Protein AF-0000000070787277 (afdb_homodimer)

pLDDT: mean 74.64, std 27.77, range [22.06, 98.06]

Organism: Anolis carolinensis (NCBI:txid28377)

Structure (mmCIF, N/CA/C/O backbone):
data_AF-0000000070787277-model_v1
#
loop_
_entity.id
_entity.type
_entity.pdbx_description
1 polymer 'Histone H2A'
#
loop_
_atom_site.group_PDB
_atom_site.id
_atom_site.type_symbol
_atom_site.label_atom_id
_atom_site.label_alt_id
_atom_site.label_comp_id
_atom_site.label_asym_id
_atom_site.label_entity_id
_atom_site.label_seq_id
_atom_site.pdbx_PDB_ins_code
_atom_site.Cartn_x
_atom_site.Cartn_y
_atom_site.Cartn_z
_atom_site.occupancy
_atom_site.B_iso_or_equiv
_atom_site.auth_seq_id
_atom_site.auth_comp_id
_atom_site.auth_asym_id
_atom_site.auth_atom_id
_atom_site.pdbx_PDB_model_num
ATOM 1 N N . LYS A 1 1 ? -36.906 30.672 -5.629 1 36.09 1 LYS A N 1
ATOM 2 C CA . LYS A 1 1 ? -35.875 29.797 -6.191 1 36.09 1 LYS A CA 1
ATOM 3 C C . LYS A 1 1 ? -34.75 29.562 -5.195 1 36.09 1 LYS A C 1
ATOM 5 O O . LYS A 1 1 ? -34.031 30.5 -4.828 1 36.09 1 LYS A O 1
ATOM 10 N N . PRO A 1 2 ? -34.875 28.844 -4.078 1 44.25 2 PRO A N 1
ATOM 11 C CA . PRO A 1 2 ? -33.75 28.609 -3.156 1 44.25 2 PRO A CA 1
ATOM 12 C C . PRO A 1 2 ? -32.469 28.188 -3.875 1 44.25 2 PRO A C 1
ATOM 14 O O . PRO A 1 2 ? -32.5 27.312 -4.742 1 44.25 2 PRO A O 1
ATOM 17 N N . SER A 1 3 ? -31.734 29.156 -4.504 1 38.25 3 SER A N 1
ATOM 18 C CA . SER A 1 3 ? -30.453 28.969 -5.16 1 38.25 3 SER A CA 1
ATOM 19 C C . SER A 1 3 ? -29.531 28.078 -4.332 1 38.25 3 SER A C 1
ATOM 21 O O . SER A 1 3 ? -29.031 28.5 -3.277 1 38.25 3 SER A O 1
ATOM 23 N N . CYS A 1 4 ? -29.984 26.875 -3.893 1 39.12 4 CYS A N 1
ATOM 24 C CA . CYS A 1 4 ? -29.094 25.938 -3.219 1 39.12 4 CYS A CA 1
ATOM 25 C C . CYS A 1 4 ? -27.703 25.953 -3.84 1 39.12 4 CYS A C 1
ATOM 27 O O . CYS A 1 4 ? -27.547 25.641 -5.02 1 39.12 4 CYS A O 1
ATOM 29 N N . ARG A 1 5 ? -26.891 27 -3.754 1 40.84 5 ARG A N 1
ATOM 30 C CA . ARG A 1 5 ? -25.5 27.047 -4.184 1 40.84 5 ARG A CA 1
ATOM 31 C C . ARG A 1 5 ? -24.812 25.703 -3.994 1 40.84 5 ARG A C 1
ATOM 33 O O . ARG A 1 5 ? -24.781 25.156 -2.885 1 40.84 5 ARG A O 1
ATOM 40 N N . THR A 1 6 ? -25.047 24.672 -4.805 1 46.09 6 THR A N 1
ATOM 41 C CA . THR A 1 6 ? -24.422 23.359 -4.805 1 46.09 6 THR A CA 1
ATOM 42 C C . THR A 1 6 ? -22.938 23.453 -4.422 1 46.09 6 THR A C 1
ATOM 44 O O . THR A 1 6 ? -22.156 24.109 -5.113 1 46.09 6 THR A O 1
ATOM 47 N N . LYS A 1 7 ? -22.5 23.719 -3.215 1 51.06 7 LYS A N 1
ATOM 48 C CA . LYS A 1 7 ? -21.125 23.719 -2.701 1 51.06 7 LYS A CA 1
ATOM 49 C C . LYS A 1 7 ? -20.266 22.703 -3.447 1 51.06 7 LYS A C 1
ATOM 51 O O . LYS A 1 7 ? -20.625 21.531 -3.574 1 51.06 7 LYS A O 1
ATOM 56 N N . ARG A 1 8 ? -19.609 23.016 -4.477 1 53.56 8 ARG A N 1
ATOM 57 C CA . ARG A 1 8 ? -18.688 22.219 -5.266 1 53.56 8 ARG A CA 1
ATOM 58 C C . ARG A 1 8 ? -17.875 21.281 -4.375 1 53.56 8 ARG A C 1
ATOM 60 O O . ARG A 1 8 ? -17.281 21.703 -3.391 1 53.56 8 ARG A O 1
ATOM 67 N N . GLN A 1 9 ? -18.391 20.172 -4.07 1 59.12 9 GLN A N 1
ATOM 68 C CA . GLN A 1 9 ? -17.734 19.156 -3.258 1 59.12 9 GLN A CA 1
ATOM 69 C C . GLN A 1 9 ? -16.25 19.062 -3.572 1 59.12 9 GLN A C 1
ATOM 71 O O . GLN A 1 9 ? -15.859 19.047 -4.742 1 59.12 9 GLN A O 1
ATOM 76 N N . LYS A 1 10 ? -15.422 19.641 -2.773 1 74.69 10 LYS A N 1
ATOM 77 C CA . LYS A 1 10 ? -13.969 19.578 -2.889 1 74.69 10 LYS A CA 1
ATOM 78 C C . LYS A 1 10 ? -13.516 18.172 -3.262 1 74.69 10 LYS A C 1
ATOM 80 O O . LYS A 1 10 ? -13.969 17.188 -2.672 1 74.69 10 LYS A O 1
ATOM 85 N N . THR A 1 11 ? -13.117 18.031 -4.488 1 82.38 11 THR A N 1
ATOM 86 C CA . THR A 1 11 ? -12.547 16.766 -4.945 1 82.38 11 THR A CA 1
ATOM 87 C C . THR A 1 11 ? -11.438 16.297 -4.008 1 82.38 11 THR A C 1
ATOM 89 O O . THR A 1 11 ? -10.688 17.125 -3.473 1 82.38 11 THR A O 1
ATOM 92 N N . SER A 1 12 ? -11.469 15.047 -3.617 1 86.12 12 SER A N 1
ATOM 93 C CA . SER A 1 12 ? -10.445 14.469 -2.748 1 86.12 12 SER A CA 1
ATOM 94 C C . SER A 1 12 ? -9.062 14.531 -3.402 1 86.12 12 SER A C 1
ATOM 96 O O . SER A 1 12 ? -8.961 14.648 -4.625 1 86.12 12 SER A O 1
ATOM 98 N N . ARG A 1 13 ? -8.016 14.562 -2.584 1 87.62 13 ARG A N 1
ATOM 99 C CA . ARG A 1 13 ? -6.641 14.516 -3.076 1 87.62 13 ARG A CA 1
ATOM 100 C C . ARG A 1 13 ? -6.426 13.305 -3.979 1 87.62 13 ARG A C 1
ATOM 102 O O . ARG A 1 13 ? -5.738 13.398 -4.996 1 87.62 13 ARG A O 1
ATOM 109 N N . SER A 1 14 ? -6.996 12.156 -3.602 1 90.19 14 SER A N 1
ATOM 110 C CA . SER A 1 14 ? -6.902 10.945 -4.402 1 90.19 14 SER A CA 1
ATOM 111 C C . SER A 1 14 ? -7.52 11.141 -5.781 1 90.19 14 SER A C 1
ATOM 113 O O . SER A 1 14 ? -6.957 10.703 -6.789 1 90.19 14 SER A O 1
ATOM 115 N N . CYS A 1 15 ? -8.641 11.781 -5.828 1 88 15 CYS A N 1
ATOM 116 C CA . CYS A 1 15 ? -9.328 12.016 -7.094 1 88 15 CYS A CA 1
ATOM 117 C C . CYS A 1 15 ? -8.516 12.938 -7.996 1 88 15 CYS A C 1
ATOM 119 O O . CYS A 1 15 ? -8.375 12.68 -9.195 1 88 15 CYS A O 1
ATOM 121 N N . ARG A 1 16 ? -8.031 13.93 -7.438 1 86.88 16 ARG A N 1
ATOM 122 C CA . ARG A 1 16 ? -7.211 14.867 -8.203 1 86.88 16 ARG A CA 1
ATOM 123 C C . ARG A 1 16 ? -5.965 14.188 -8.75 1 86.88 16 ARG A C 1
ATOM 125 O O . ARG A 1 16 ? -5.492 14.523 -9.836 1 86.88 16 ARG A O 1
ATOM 132 N N . ALA A 1 17 ? -5.438 13.203 -8.031 1 90.44 17 ALA A N 1
ATOM 133 C CA . ALA A 1 17 ? -4.219 12.508 -8.422 1 90.44 17 ALA A CA 1
ATOM 134 C C . ALA A 1 17 ? -4.535 11.289 -9.289 1 90.44 17 ALA A C 1
ATOM 136 O O . ALA A 1 17 ? -3.625 10.617 -9.781 1 90.44 17 ALA A O 1
ATOM 137 N N . GLY A 1 18 ? -5.816 10.969 -9.469 1 86.44 18 GLY A N 1
ATOM 138 C CA . GLY A 1 18 ? -6.203 9.805 -10.242 1 86.44 18 GLY A CA 1
ATOM 139 C C . GLY A 1 18 ? -5.898 8.492 -9.539 1 86.44 18 GLY A C 1
ATOM 140 O O . GLY A 1 18 ? -5.582 7.492 -10.188 1 86.44 18 GLY A O 1
ATOM 141 N N . LEU A 1 19 ? -5.934 8.539 -8.297 1 88.31 19 LEU A N 1
ATOM 142 C CA . LEU A 1 19 ? -5.582 7.355 -7.52 1 88.31 19 LEU A CA 1
ATOM 143 C C . LEU A 1 19 ? -6.82 6.727 -6.891 1 88.31 19 LEU A C 1
ATOM 145 O O . LEU A 1 19 ? -7.75 7.438 -6.496 1 88.31 19 LEU A O 1
ATOM 149 N N . ILE A 1 20 ? -6.797 5.438 -6.887 1 85.5 20 ILE A N 1
ATOM 150 C CA . ILE A 1 20 ? -7.836 4.672 -6.203 1 85.5 20 ILE A CA 1
ATOM 151 C C . ILE A 1 20 ? -7.547 4.629 -4.707 1 85.5 20 ILE A C 1
ATOM 153 O O . ILE A 1 20 ? -8.469 4.695 -3.887 1 85.5 20 ILE A O 1
ATOM 157 N N . PHE A 1 21 ? -6.27 4.57 -4.418 1 89.69 21 PHE A N 1
ATOM 158 C CA . PHE A 1 21 ? -5.848 4.543 -3.021 1 89.69 21 PHE A CA 1
ATOM 159 C C . PHE A 1 21 ? -6.133 5.875 -2.342 1 89.69 21 PHE A C 1
ATOM 161 O O . PHE A 1 21 ? -5.887 6.938 -2.918 1 89.69 21 PHE A O 1
ATOM 168 N N . PRO A 1 22 ? -6.582 5.797 -1.126 1 89.56 22 PRO A N 1
ATOM 169 C CA . PRO A 1 22 ? -6.863 7.035 -0.394 1 89.56 22 PRO A CA 1
ATOM 170 C C . PRO A 1 22 ? -5.594 7.746 0.068 1 89.56 22 PRO A C 1
ATOM 172 O O . PRO A 1 22 ? -4.914 7.27 0.98 1 89.56 22 PRO A O 1
ATOM 175 N N . VAL A 1 23 ? -5.363 8.867 -0.452 1 93.38 23 VAL A N 1
ATOM 176 C CA . VAL A 1 23 ? -4.145 9.617 -0.158 1 93.38 23 VAL A CA 1
ATOM 177 C C . VAL A 1 23 ? -4.152 10.062 1.301 1 93.38 23 VAL A C 1
ATOM 179 O O . VAL A 1 23 ? -3.125 10.008 1.98 1 93.38 23 VAL A O 1
ATOM 182 N N . SER A 1 24 ? -5.301 10.516 1.784 1 93.25 24 SER A N 1
ATOM 183 C CA . SER A 1 24 ? -5.398 11.047 3.143 1 93.25 24 SER A CA 1
ATOM 184 C C . SER A 1 24 ? -5.082 9.969 4.176 1 93.25 24 SER A C 1
ATOM 186 O O . SER A 1 24 ? -4.406 10.234 5.172 1 93.25 24 SER A O 1
ATOM 188 N N . ARG A 1 25 ? -5.543 8.82 3.906 1 89.06 25 ARG A N 1
ATOM 189 C CA . ARG A 1 25 ? -5.281 7.727 4.836 1 89.06 25 ARG A CA 1
ATOM 190 C C . ARG A 1 25 ? -3.82 7.301 4.785 1 89.06 25 ARG A C 1
ATOM 192 O O . ARG A 1 25 ? -3.223 6.988 5.82 1 89.06 25 ARG A O 1
ATOM 199 N N . VAL A 1 26 ? -3.271 7.188 3.578 1 93.19 26 VAL A N 1
ATOM 200 C CA . VAL A 1 26 ? -1.85 6.891 3.443 1 93.19 26 VAL A CA 1
ATOM 201 C C . VAL A 1 26 ? -1.03 7.93 4.207 1 93.19 26 VAL A C 1
ATOM 203 O O . VAL A 1 26 ? -0.077 7.582 4.91 1 93.19 26 VAL A O 1
ATOM 206 N N . ASP A 1 27 ? -1.455 9.117 4.098 1 94.62 27 ASP A N 1
ATOM 207 C CA . ASP A 1 27 ? -0.799 10.219 4.805 1 94.62 27 ASP A CA 1
ATOM 208 C C . ASP A 1 27 ? -0.81 9.984 6.312 1 94.62 27 ASP A C 1
ATOM 210 O O . ASP A 1 27 ? 0.204 10.188 6.984 1 94.62 27 ASP A O 1
ATOM 214 N N . ARG A 1 28 ? -1.864 9.594 6.777 1 91.25 28 ARG A N 1
ATOM 215 C CA . ARG A 1 28 ? -2.004 9.336 8.211 1 91.25 28 ARG A CA 1
ATOM 216 C C . ARG A 1 28 ? -1.059 8.227 8.664 1 91.25 28 ARG A C 1
ATOM 218 O O . ARG A 1 28 ? -0.413 8.344 9.703 1 91.25 28 ARG A O 1
ATOM 225 N N . PHE A 1 29 ? -0.938 7.266 7.855 1 85.94 29 PHE A N 1
ATOM 226 C CA . PHE A 1 29 ? -0.015 6.176 8.148 1 85.94 29 PHE A CA 1
ATOM 227 C C . PHE A 1 29 ? 1.421 6.684 8.203 1 85.94 29 PHE A C 1
ATOM 229 O O . PHE A 1 29 ? 2.189 6.297 9.086 1 85.94 29 PHE A O 1
ATOM 236 N N . LEU A 1 30 ? 1.747 7.422 7.25 1 92.88 30 LEU A N 1
ATOM 237 C CA . LEU A 1 30 ? 3.105 7.945 7.164 1 92.88 30 LEU A CA 1
ATOM 238 C C . LEU A 1 30 ? 3.445 8.781 8.398 1 92.88 30 LEU A C 1
ATOM 240 O O . LEU A 1 30 ? 4.562 8.703 8.914 1 92.88 30 LEU A O 1
ATOM 244 N N . ARG A 1 31 ? 2.482 9.469 8.883 1 92.31 31 ARG A N 1
ATOM 245 C CA . ARG A 1 31 ? 2.711 10.375 10.008 1 92.31 31 ARG A CA 1
ATOM 246 C C . ARG A 1 31 ? 2.789 9.602 11.32 1 92.31 31 ARG A C 1
ATOM 248 O O . ARG A 1 31 ? 3.459 10.039 12.258 1 92.31 31 ARG A O 1
ATOM 255 N N . ARG A 1 32 ? 2.162 8.445 11.305 1 88.69 32 ARG A N 1
ATOM 256 C CA . ARG A 1 32 ? 2.139 7.629 12.516 1 88.69 32 ARG A CA 1
ATOM 257 C C . ARG A 1 32 ? 3.494 6.98 12.766 1 88.69 32 ARG A C 1
ATOM 259 O O . ARG A 1 32 ? 3.857 6.711 13.914 1 88.69 32 ARG A O 1
ATOM 266 N N . GLY A 1 33 ? 4.254 6.723 11.812 1 86.19 33 GLY A N 1
ATOM 267 C CA . GLY A 1 33 ? 5.547 6.074 11.945 1 86.19 33 GLY A CA 1
ATOM 268 C C . GLY A 1 33 ? 6.625 6.996 12.477 1 86.19 33 GLY A C 1
ATOM 269 O O . GLY A 1 33 ? 7.66 6.535 12.961 1 86.19 33 GLY A O 1
ATOM 270 N N . ASP A 1 34 ? 6.398 8.25 12.391 1 88.5 34 ASP A N 1
ATOM 271 C CA . ASP A 1 34 ? 7.332 9.25 12.883 1 88.5 34 ASP A CA 1
ATOM 272 C C . ASP A 1 34 ? 8.703 9.094 12.234 1 88.5 34 ASP A C 1
ATOM 274 O O . ASP A 1 34 ? 9.727 9.055 12.922 1 88.5 34 ASP A O 1
ATOM 278 N N . TYR A 1 35 ? 8.742 8.93 11.039 1 89.69 35 TYR A N 1
ATOM 279 C CA . TYR A 1 35 ? 9.969 8.805 10.266 1 89.69 35 TYR A CA 1
ATOM 280 C C . TYR A 1 35 ? 10.641 10.164 10.078 1 89.69 35 TYR A C 1
ATOM 282 O O . TYR A 1 35 ? 11.844 10.242 9.828 1 89.69 35 TYR A O 1
ATOM 290 N N . ALA A 1 36 ? 9.906 11.195 10.102 1 93.44 36 ALA A N 1
ATOM 291 C CA . ALA A 1 36 ? 10.305 12.602 10.016 1 93.44 36 ALA A CA 1
ATOM 292 C C . ALA A 1 36 ? 9.344 13.492 10.797 1 93.44 36 ALA A C 1
ATOM 294 O O . ALA A 1 36 ? 8.258 13.062 11.188 1 93.44 36 ALA A O 1
ATOM 295 N N . GLU A 1 37 ? 9.828 14.648 11.023 1 94.31 37 GLU A N 1
ATOM 296 C CA . GLU A 1 37 ? 8.977 15.586 11.75 1 94.31 37 GLU A CA 1
ATOM 297 C C . GLU A 1 37 ? 7.695 15.875 10.969 1 94.31 37 GLU A C 1
ATOM 299 O O . GLU A 1 37 ? 6.621 16 11.562 1 94.31 37 GLU A O 1
ATOM 304 N N . ARG A 1 38 ? 7.879 15.977 9.656 1 96.19 38 ARG A N 1
ATOM 305 C CA . ARG A 1 38 ? 6.738 16.312 8.805 1 96.19 38 ARG A CA 1
ATOM 306 C C . ARG A 1 38 ? 6.75 15.477 7.523 1 96.19 38 ARG A C 1
ATOM 308 O O . ARG A 1 38 ? 7.793 14.945 7.133 1 96.19 38 ARG A O 1
ATOM 315 N N . ILE A 1 39 ? 5.57 15.391 7.027 1 96.5 39 ILE A N 1
ATOM 316 C CA . ILE A 1 39 ? 5.383 14.727 5.742 1 96.5 39 ILE A CA 1
ATOM 317 C C . ILE A 1 39 ? 4.801 15.711 4.73 1 96.5 39 ILE A C 1
ATOM 319 O O . ILE A 1 39 ? 3.764 16.328 4.984 1 96.5 39 ILE A O 1
ATOM 323 N N . GLY A 1 40 ? 5.488 15.781 3.609 1 95.38 40 GLY A N 1
ATOM 324 C CA . GLY A 1 40 ? 4.961 16.625 2.555 1 95.38 40 GLY A CA 1
ATOM 325 C C . GLY A 1 40 ? 3.738 16.047 1.872 1 95.38 40 GLY A C 1
ATOM 326 O O . GLY A 1 40 ? 3.629 14.828 1.718 1 95.38 40 GLY A O 1
ATOM 327 N N . SER A 1 41 ? 2.896 17.016 1.438 1 93.69 41 SER A N 1
ATOM 328 C CA . SER A 1 41 ? 1.685 16.578 0.75 1 93.69 41 SER A CA 1
ATOM 329 C C . SER A 1 41 ? 2.018 15.773 -0.5 1 93.69 41 SER A C 1
ATOM 331 O O . SER A 1 41 ? 1.343 14.789 -0.809 1 93.69 41 SER A O 1
ATOM 333 N N . GLY A 1 42 ? 3.012 16.188 -1.219 1 95.56 42 GLY A N 1
ATOM 334 C CA . GLY A 1 42 ? 3.424 15.453 -2.404 1 95.56 42 GLY A CA 1
ATOM 335 C C . GLY A 1 42 ? 3.969 14.07 -2.092 1 95.56 42 GLY A C 1
ATOM 336 O O . GLY A 1 42 ? 3.844 13.148 -2.902 1 95.56 42 GLY A O 1
ATOM 337 N N . ALA A 1 43 ? 4.562 13.984 -0.974 1 96.88 43 ALA A N 1
ATOM 338 C CA . ALA A 1 43 ? 5.098 12.688 -0.559 1 96.88 43 ALA A CA 1
ATOM 339 C C . ALA A 1 43 ? 3.977 11.68 -0.347 1 96.88 43 ALA A C 1
ATOM 341 O O . ALA A 1 43 ? 4.105 10.516 -0.731 1 96.88 43 ALA A O 1
ATOM 342 N N . SER A 1 44 ? 2.949 12.141 0.219 1 96.19 44 SER A N 1
ATOM 343 C CA . SER A 1 44 ? 1.81 11.258 0.454 1 96.19 44 SER A CA 1
ATOM 344 C C . SER A 1 44 ? 1.196 10.789 -0.86 1 96.19 44 SER A C 1
ATOM 346 O O . SER A 1 44 ? 0.824 9.617 -0.993 1 96.19 44 SER A O 1
ATOM 348 N N . VAL A 1 45 ? 1.07 11.641 -1.809 1 96.25 45 VAL A N 1
ATOM 349 C CA . VAL A 1 45 ? 0.529 11.289 -3.117 1 96.25 45 VAL A CA 1
ATOM 350 C C . VAL A 1 45 ? 1.453 10.289 -3.812 1 96.25 45 VAL A C 1
ATOM 352 O O . VAL A 1 45 ? 0.994 9.281 -4.348 1 96.25 45 VAL A O 1
ATOM 355 N N . TYR A 1 46 ? 2.727 10.625 -3.793 1 96.25 46 TYR A N 1
ATOM 356 C CA . TYR A 1 46 ? 3.723 9.742 -4.395 1 96.25 46 TYR A CA 1
ATOM 357 C C . TYR A 1 46 ? 3.646 8.344 -3.793 1 96.25 46 TYR A C 1
ATOM 359 O O . TYR A 1 46 ? 3.652 7.352 -4.52 1 96.25 46 TYR A O 1
ATOM 367 N N . MET A 1 47 ? 3.588 8.266 -2.5 1 96.62 47 MET A N 1
ATOM 368 C CA . MET A 1 47 ? 3.555 6.977 -1.823 1 96.62 47 MET A CA 1
ATOM 369 C C . MET A 1 47 ? 2.275 6.215 -2.164 1 96.62 47 MET A C 1
ATOM 371 O O . MET A 1 47 ? 2.303 4.996 -2.342 1 96.62 47 MET A O 1
ATOM 375 N N . ALA A 1 48 ? 1.18 6.93 -2.211 1 95.94 48 ALA A N 1
ATOM 376 C CA . ALA A 1 48 ? -0.079 6.289 -2.582 1 95.94 48 ALA A CA 1
ATOM 377 C C . ALA A 1 48 ? 0.013 5.664 -3.971 1 95.94 48 ALA A C 1
ATOM 379 O O . ALA A 1 48 ? -0.499 4.562 -4.199 1 95.94 48 ALA A O 1
ATOM 380 N N . ALA A 1 49 ? 0.656 6.363 -4.859 1 95.88 49 ALA A N 1
ATOM 381 C CA . ALA A 1 49 ? 0.837 5.84 -6.211 1 95.88 49 ALA A CA 1
ATOM 382 C C . ALA A 1 49 ? 1.709 4.586 -6.203 1 95.88 49 ALA A C 1
ATOM 384 O O . ALA A 1 49 ? 1.404 3.607 -6.887 1 95.88 49 ALA A O 1
ATOM 385 N N . VAL A 1 50 ? 2.736 4.605 -5.457 1 96.5 50 VAL A N 1
ATOM 386 C CA . VAL A 1 50 ? 3.635 3.461 -5.336 1 96.5 50 VAL A CA 1
ATOM 387 C C . VAL A 1 50 ? 2.869 2.256 -4.793 1 96.5 50 VAL A C 1
ATOM 389 O O . VAL A 1 50 ? 2.949 1.159 -5.352 1 96.5 50 VAL A O 1
ATOM 392 N N . LEU A 1 51 ? 2.158 2.49 -3.729 1 95.81 51 LEU A N 1
ATOM 393 C CA . LEU A 1 51 ? 1.399 1.408 -3.109 1 95.81 51 LEU A CA 1
ATOM 394 C C . LEU A 1 51 ? 0.346 0.865 -4.07 1 95.81 51 LEU A C 1
ATOM 396 O O . LEU A 1 51 ? 0.104 -0.344 -4.113 1 95.81 51 LEU A O 1
ATOM 400 N N . GLN A 1 52 ? -0.266 1.76 -4.773 1 93.75 52 GLN A N 1
ATOM 401 C CA . GLN A 1 52 ? -1.249 1.333 -5.766 1 93.75 52 GLN A CA 1
ATOM 402 C C . GLN A 1 52 ? -0.607 0.452 -6.832 1 93.75 52 GLN A C 1
ATOM 404 O O . GLN A 1 52 ? -1.15 -0.595 -7.191 1 93.75 52 GLN A O 1
ATOM 409 N N . TYR A 1 53 ? 0.498 0.806 -7.328 1 94.19 53 TYR A N 1
ATOM 410 C CA . TYR A 1 53 ? 1.209 0.031 -8.336 1 94.19 53 TYR A CA 1
ATOM 411 C C . TYR A 1 53 ? 1.585 -1.346 -7.805 1 94.19 53 TYR A C 1
ATOM 413 O O . TYR A 1 53 ? 1.377 -2.357 -8.477 1 94.19 53 TYR A O 1
ATOM 421 N N . LEU A 1 54 ? 2.145 -1.377 -6.641 1 94.69 54 LEU A N 1
ATOM 422 C CA . LEU A 1 54 ? 2.566 -2.639 -6.043 1 94.69 54 LEU A CA 1
ATOM 423 C C . LEU A 1 54 ? 1.371 -3.561 -5.82 1 94.69 54 LEU A C 1
ATOM 425 O O . LEU A 1 54 ? 1.465 -4.77 -6.039 1 94.69 54 LEU A O 1
ATOM 429 N N . THR A 1 55 ? 0.288 -3.002 -5.348 1 95.81 55 THR A N 1
ATOM 430 C CA . THR A 1 55 ? -0.924 -3.791 -5.156 1 95.81 55 THR A CA 1
ATOM 431 C C . THR A 1 55 ? -1.383 -4.406 -6.477 1 95.81 55 THR A C 1
ATOM 433 O O . THR A 1 55 ? -1.705 -5.594 -6.535 1 95.81 55 THR A O 1
ATOM 436 N N . TYR A 1 56 ? -1.404 -3.518 -7.469 1 93.31 56 TYR A N 1
ATOM 437 C CA . TYR A 1 56 ? -1.806 -4.008 -8.781 1 93.31 56 TYR A CA 1
ATOM 438 C C . TYR A 1 56 ? -0.898 -5.145 -9.242 1 93.31 56 TYR A C 1
ATOM 440 O O . TYR A 1 56 ? -1.376 -6.168 -9.734 1 93.31 56 TYR A O 1
ATOM 448 N N . ASP A 1 57 ? 0.258 -4.984 -9.086 1 94.31 57 ASP A N 1
ATOM 449 C CA . ASP A 1 57 ? 1.247 -5.961 -9.539 1 94.31 57 ASP A CA 1
ATOM 450 C C . ASP A 1 57 ? 1.067 -7.293 -8.82 1 94.31 57 ASP A C 1
ATOM 452 O O . ASP A 1 57 ? 0.915 -8.336 -9.461 1 94.31 57 ASP A O 1
ATOM 456 N N . ILE A 1 58 ? 1.002 -7.27 -7.535 1 96.94 58 ILE A N 1
ATOM 457 C CA . ILE A 1 58 ? 0.917 -8.484 -6.73 1 96.94 58 ILE A CA 1
ATOM 458 C C . ILE A 1 58 ? -0.423 -9.172 -6.98 1 96.94 58 ILE A C 1
ATOM 460 O O . ILE A 1 58 ? -0.474 -10.383 -7.195 1 96.94 58 ILE A O 1
ATOM 464 N N . VAL A 1 59 ? -1.449 -8.422 -7.008 1 96.94 59 VAL A N 1
ATOM 465 C CA . VAL A 1 59 ? -2.783 -9.016 -7.086 1 96.94 59 VAL A CA 1
ATOM 466 C C . VAL A 1 59 ? -3.031 -9.547 -8.492 1 96.94 59 VAL A C 1
ATOM 468 O O . VAL A 1 59 ? -3.719 -10.555 -8.672 1 96.94 59 VAL A O 1
ATOM 471 N N . ASP A 1 60 ? -2.529 -8.906 -9.438 1 96.06 60 ASP A N 1
ATOM 472 C CA . ASP A 1 60 ? -2.639 -9.406 -10.805 1 96.06 60 ASP A CA 1
ATOM 473 C C . ASP A 1 60 ? -2.016 -10.789 -10.938 1 96.06 60 ASP A C 1
ATOM 475 O O . ASP A 1 60 ? -2.629 -11.703 -11.492 1 96.06 60 ASP A O 1
ATOM 479 N N . ILE A 1 61 ? -0.851 -10.906 -10.43 1 96.81 61 ILE A N 1
ATOM 480 C CA . ILE A 1 61 ? -0.178 -12.195 -10.445 1 96.81 61 ILE A CA 1
ATOM 481 C C . ILE A 1 61 ? -0.987 -13.211 -9.641 1 96.81 61 ILE A C 1
ATOM 483 O O . ILE A 1 61 ? -1.208 -14.336 -10.094 1 96.81 61 ILE A O 1
ATOM 487 N N . ALA A 1 62 ? -1.458 -12.852 -8.516 1 98.06 62 ALA A N 1
ATOM 488 C CA . ALA A 1 62 ? -2.252 -13.727 -7.66 1 98.06 62 ALA A CA 1
ATOM 489 C C . ALA A 1 62 ? -3.541 -14.156 -8.352 1 98.06 62 ALA A C 1
ATOM 491 O O . ALA A 1 62 ? -3.986 -15.289 -8.203 1 98.06 62 ALA A O 1
ATOM 492 N N . GLY A 1 63 ? -4.133 -13.188 -9.023 1 97.44 63 GLY A N 1
ATOM 493 C CA . GLY A 1 63 ? -5.324 -13.523 -9.789 1 97.44 63 GLY A CA 1
ATOM 494 C C . GLY A 1 63 ? -5.078 -14.586 -10.852 1 97.44 63 GLY A C 1
ATOM 495 O O . GLY A 1 63 ? -5.895 -15.484 -11.039 1 97.44 63 GLY A O 1
ATOM 496 N N . ASN A 1 64 ? -4.027 -14.484 -11.523 1 97.06 64 ASN A N 1
ATOM 497 C CA . ASN A 1 64 ? -3.646 -15.484 -12.516 1 97.06 64 ASN A CA 1
ATOM 498 C C . ASN A 1 64 ? -3.424 -16.859 -11.875 1 97.06 64 ASN A C 1
ATOM 500 O O . ASN A 1 64 ? -3.803 -17.875 -12.445 1 97.06 64 ASN A O 1
ATOM 504 N N . ILE A 1 65 ? -2.789 -16.844 -10.812 1 97.75 65 ILE A N 1
ATOM 505 C CA . ILE A 1 65 ? -2.549 -18.094 -10.094 1 97.75 65 ILE A CA 1
ATOM 506 C C . ILE A 1 65 ? -3.879 -18.719 -9.672 1 97.75 65 ILE A C 1
ATOM 508 O O . ILE A 1 65 ? -4.094 -19.906 -9.852 1 97.75 65 ILE A O 1
ATOM 512 N N . ALA A 1 66 ? -4.75 -17.891 -9.156 1 97.88 66 ALA A N 1
ATOM 513 C CA . ALA A 1 66 ? -6.07 -18.375 -8.758 1 97.88 66 ALA A CA 1
ATOM 514 C C . ALA A 1 66 ? -6.816 -18.953 -9.953 1 97.88 66 ALA A C 1
ATOM 516 O O . ALA A 1 66 ? -7.43 -20.031 -9.852 1 97.88 66 ALA A O 1
ATOM 517 N N . SER A 1 67 ? -6.793 -18.297 -11.031 1 96.94 67 SER A N 1
ATOM 518 C CA . SER A 1 67 ? -7.465 -18.734 -12.242 1 96.94 67 SER A CA 1
ATOM 519 C C . SER A 1 67 ? -6.895 -20.062 -12.734 1 96.94 67 SER A C 1
ATOM 521 O O . SER A 1 67 ? -7.645 -20.953 -13.148 1 96.94 67 SER A O 1
ATOM 523 N N . ARG A 1 68 ? -5.637 -20.172 -12.742 1 96.75 68 ARG A N 1
ATOM 524 C CA . ARG A 1 68 ? -4.992 -21.406 -13.164 1 96.75 68 ARG A CA 1
ATOM 525 C C . ARG A 1 68 ? -5.363 -22.562 -12.242 1 96.75 68 ARG A C 1
ATOM 527 O O . ARG A 1 68 ? -5.473 -23.703 -12.68 1 96.75 68 ARG A O 1
ATOM 534 N N . ASP A 1 69 ? -5.52 -22.266 -10.969 1 96.5 69 ASP A N 1
ATOM 535 C CA . ASP A 1 69 ? -5.941 -23.25 -9.977 1 96.5 69 ASP A CA 1
ATOM 536 C C . ASP A 1 69 ? -7.445 -23.516 -10.062 1 96.5 69 ASP A C 1
ATOM 538 O O . ASP A 1 69 ? -7.996 -24.266 -9.266 1 96.5 69 ASP A O 1
ATOM 542 N N . ASN A 1 70 ? -8.086 -22.875 -10.93 1 96.38 70 ASN A N 1
ATOM 543 C CA . ASN A 1 70 ? -9.523 -22.984 -11.125 1 96.38 70 ASN A CA 1
ATOM 544 C C . ASN A 1 70 ? -10.297 -22.531 -9.891 1 96.38 70 ASN A C 1
ATOM 546 O O . ASN A 1 70 ? -11.258 -23.188 -9.477 1 96.38 70 ASN A O 1
ATOM 550 N N . LYS A 1 71 ? -9.688 -21.531 -9.234 1 95.62 71 LYS A N 1
ATOM 551 C CA . LYS A 1 71 ? -10.383 -20.922 -8.117 1 95.62 71 LYS A CA 1
ATOM 552 C C . LYS A 1 71 ? -11.031 -19.594 -8.539 1 95.62 71 LYS A C 1
ATOM 554 O O . LYS A 1 71 ? -10.516 -18.891 -9.398 1 95.62 71 LYS A O 1
ATOM 559 N N . HIS A 1 72 ? -12.148 -19.312 -7.875 1 95.81 72 HIS A N 1
ATOM 560 C CA . HIS A 1 72 ? -12.883 -18.094 -8.203 1 95.81 72 HIS A CA 1
ATOM 561 C C . HIS A 1 72 ? -12.57 -16.984 -7.215 1 95.81 72 HIS A C 1
ATOM 563 O O . HIS A 1 72 ? -13.047 -15.859 -7.367 1 95.81 72 HIS A O 1
ATOM 569 N N . ARG A 1 73 ? -11.727 -17.438 -6.199 1 96.69 73 ARG A N 1
ATOM 570 C CA . ARG A 1 73 ? -11.414 -16.484 -5.137 1 96.69 73 ARG A CA 1
ATOM 571 C C . ARG A 1 73 ? -9.914 -16.438 -4.863 1 96.69 73 ARG A C 1
ATOM 573 O O . ARG A 1 73 ? -9.258 -17.469 -4.809 1 96.69 73 ARG A O 1
ATOM 580 N N . ILE A 1 74 ? -9.445 -15.18 -4.777 1 97.5 74 ILE A N 1
ATOM 581 C CA . ILE A 1 74 ? -8.062 -15.016 -4.348 1 97.5 74 ILE A CA 1
ATOM 582 C C . ILE A 1 74 ? -7.961 -15.219 -2.838 1 97.5 74 ILE A C 1
ATOM 584 O O . ILE A 1 74 ? -8.672 -14.562 -2.07 1 97.5 74 ILE A O 1
ATOM 588 N N . VAL A 1 75 ? -7.215 -16.125 -2.408 1 97.25 75 VAL A N 1
ATOM 589 C CA . VAL A 1 75 ? -6.949 -16.375 -0.996 1 97.25 75 VAL A CA 1
ATOM 590 C C . VAL A 1 75 ? -5.492 -16.047 -0.675 1 97.25 75 VAL A C 1
ATOM 592 O O . VAL A 1 75 ? -4.699 -15.781 -1.578 1 97.25 75 VAL A O 1
ATOM 595 N N . PRO A 1 76 ? -5.18 -16 0.611 1 97 76 PRO A N 1
ATOM 596 C CA . PRO A 1 76 ? -3.82 -15.594 0.985 1 97 76 PRO A CA 1
ATOM 597 C C . PRO A 1 76 ? -2.746 -16.453 0.312 1 97 76 PRO A C 1
ATOM 599 O O . PRO A 1 76 ? -1.677 -15.938 -0.032 1 97 76 PRO A O 1
ATOM 602 N N . GLU A 1 77 ? -3.035 -17.641 0.165 1 96.88 77 GLU A N 1
ATOM 603 C CA . GLU A 1 77 ? -2.066 -18.547 -0.45 1 96.88 77 GLU A CA 1
ATOM 604 C C . GLU A 1 77 ? -1.718 -18.094 -1.867 1 96.88 77 GLU A C 1
ATOM 606 O O . GLU A 1 77 ? -0.57 -18.219 -2.299 1 96.88 77 GLU A O 1
ATOM 611 N N . HIS A 1 78 ? -2.666 -17.672 -2.566 1 98 78 HIS A N 1
ATOM 612 C CA . HIS A 1 78 ? -2.402 -17.156 -3.906 1 98 78 HIS A CA 1
ATOM 613 C C . HIS A 1 78 ? -1.468 -15.953 -3.863 1 98 78 HIS A C 1
ATOM 615 O O . HIS A 1 78 ? -0.591 -15.812 -4.719 1 98 78 HIS A O 1
ATOM 621 N N . LEU A 1 79 ? -1.699 -15.078 -2.938 1 97.62 79 LEU A N 1
ATOM 622 C CA . LEU A 1 79 ? -0.835 -13.914 -2.771 1 97.62 79 LEU A CA 1
ATOM 623 C C . LEU A 1 79 ? 0.58 -14.336 -2.393 1 97.62 79 LEU A C 1
ATOM 625 O O . LEU A 1 79 ? 1.557 -13.797 -2.916 1 97.62 79 LEU A O 1
ATOM 629 N N . GLN A 1 80 ? 0.61 -15.281 -1.479 1 96.81 80 GLN A N 1
ATOM 630 C CA . GLN A 1 80 ? 1.905 -15.812 -1.06 1 96.81 80 GLN A CA 1
ATOM 631 C C . GLN A 1 80 ? 2.66 -16.422 -2.24 1 96.81 80 GLN A C 1
ATOM 633 O O . GLN A 1 80 ? 3.865 -16.203 -2.391 1 96.81 80 GLN A O 1
ATOM 638 N N . GLN A 1 81 ? 1.986 -17.125 -2.98 1 97.31 81 GLN A N 1
ATOM 639 C CA . GLN A 1 81 ? 2.594 -17.734 -4.164 1 97.31 81 GLN A CA 1
ATOM 640 C C . GLN A 1 81 ? 3.045 -16.656 -5.152 1 97.31 81 GLN A C 1
ATOM 642 O O . GLN A 1 81 ? 4.105 -16.781 -5.77 1 97.31 81 GLN A O 1
ATOM 647 N N . ALA A 1 8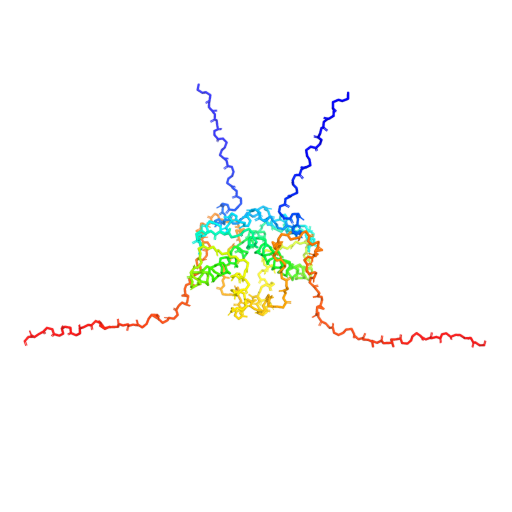2 ? 2.26 -15.672 -5.363 1 97.81 82 ALA A N 1
ATOM 648 C CA . ALA A 1 82 ? 2.602 -14.57 -6.258 1 97.81 82 ALA A CA 1
ATOM 649 C C . ALA A 1 82 ? 3.928 -13.93 -5.859 1 97.81 82 ALA A C 1
ATOM 651 O O . ALA A 1 82 ? 4.781 -13.672 -6.711 1 97.81 82 ALA A O 1
ATOM 652 N N . ILE A 1 83 ? 4.078 -13.719 -4.602 1 97.31 83 ILE A N 1
ATOM 653 C CA . ILE A 1 83 ? 5.273 -13.078 -4.078 1 97.31 83 ILE A CA 1
ATOM 654 C C . ILE A 1 83 ? 6.465 -14.031 -4.18 1 97.31 83 ILE A C 1
ATOM 656 O O . ILE A 1 83 ? 7.562 -13.625 -4.559 1 97.31 83 ILE A O 1
ATOM 660 N N . SER A 1 84 ? 6.277 -15.266 -3.904 1 96.44 84 SER A N 1
ATOM 661 C CA . SER A 1 84 ? 7.344 -16.266 -3.92 1 96.44 84 SER A CA 1
ATOM 662 C C . SER A 1 84 ? 7.82 -16.547 -5.344 1 96.44 84 SER A C 1
ATOM 664 O O . SER A 1 84 ? 9 -16.828 -5.562 1 96.44 84 SER A O 1
ATOM 666 N N . ASN A 1 85 ? 6.922 -16.469 -6.246 1 95.69 85 ASN A N 1
ATOM 667 C CA . ASN A 1 85 ? 7.238 -16.844 -7.617 1 95.69 85 ASN A CA 1
ATOM 668 C C . ASN A 1 85 ? 7.875 -15.703 -8.391 1 95.69 85 ASN A C 1
ATOM 670 O O . ASN A 1 85 ? 8.461 -15.914 -9.453 1 95.69 85 ASN A O 1
ATOM 674 N N . ASP A 1 86 ? 7.684 -14.562 -7.961 1 95.69 86 ASP A N 1
ATOM 675 C CA . ASP A 1 86 ? 8.273 -13.398 -8.609 1 95.69 86 ASP A CA 1
ATOM 676 C C . ASP A 1 86 ? 9.648 -13.078 -8.008 1 95.69 86 ASP A C 1
ATOM 678 O O . ASP A 1 86 ? 9.766 -12.844 -6.801 1 95.69 86 ASP A O 1
ATOM 682 N N . SER A 1 87 ? 10.641 -12.977 -8.789 1 95.31 87 SER A N 1
ATOM 683 C CA . SER A 1 87 ? 12.016 -12.82 -8.328 1 95.31 87 SER A CA 1
ATOM 684 C C . SER A 1 87 ? 12.195 -11.523 -7.551 1 95.31 87 SER A C 1
ATOM 686 O O . SER A 1 87 ? 12.797 -11.516 -6.477 1 95.31 87 SER A O 1
ATOM 688 N N . GLU A 1 88 ? 11.742 -10.461 -8.055 1 94.62 88 GLU A N 1
ATOM 689 C CA . GLU A 1 88 ? 11.898 -9.164 -7.402 1 94.62 88 GLU A CA 1
ATOM 690 C C . GLU A 1 88 ? 11.109 -9.102 -6.098 1 94.62 88 GLU A C 1
ATOM 692 O O . GLU A 1 88 ? 11.625 -8.656 -5.074 1 94.62 88 GLU A O 1
ATOM 697 N N . LEU A 1 89 ? 9.914 -9.562 -6.188 1 96.31 89 LEU A N 1
ATOM 698 C CA . LEU A 1 89 ? 9.07 -9.555 -4.996 1 96.31 89 LEU A CA 1
ATOM 699 C C . LEU A 1 89 ? 9.625 -10.508 -3.934 1 96.31 89 LEU A C 1
ATOM 701 O O . LEU A 1 89 ? 9.594 -10.195 -2.74 1 96.31 89 LEU A O 1
ATOM 705 N N . HIS A 1 90 ? 10.062 -11.555 -4.418 1 96.19 90 HIS A N 1
ATOM 706 C CA . HIS A 1 90 ? 10.625 -12.523 -3.488 1 96.19 90 HIS A CA 1
ATOM 707 C C . HIS A 1 90 ? 11.836 -11.953 -2.766 1 96.19 90 HIS A C 1
ATOM 709 O O . HIS A 1 90 ? 12.016 -12.18 -1.567 1 96.19 90 HIS A O 1
ATOM 715 N N . SER A 1 91 ? 12.648 -11.375 -3.496 1 94.44 91 SER A N 1
ATOM 716 C CA . SER A 1 91 ? 13.836 -10.781 -2.891 1 94.44 91 SER A CA 1
ATOM 717 C C . SER A 1 91 ? 13.453 -9.734 -1.847 1 94.44 91 SER A C 1
ATOM 719 O O . SER A 1 91 ? 14.133 -9.586 -0.83 1 94.44 91 SER A O 1
ATOM 721 N N . LEU A 1 92 ? 12.422 -9.047 -2.09 1 92.88 92 LEU A N 1
ATOM 722 C CA . LEU A 1 92 ? 11.992 -7.961 -1.218 1 92.88 92 LEU A CA 1
ATOM 723 C C . LEU A 1 92 ? 11.227 -8.5 -0.016 1 92.88 92 LEU A C 1
ATOM 725 O O . LEU A 1 92 ? 11.422 -8.039 1.111 1 92.88 92 LEU A O 1
ATOM 729 N N . LEU A 1 93 ? 10.422 -9.516 -0.289 1 94.75 93 LEU A N 1
ATOM 730 C CA . LEU A 1 93 ? 9.438 -9.898 0.717 1 94.75 93 LEU A CA 1
ATOM 731 C C . LEU A 1 93 ? 9.625 -11.352 1.137 1 94.75 93 LEU A C 1
ATOM 733 O O . LEU A 1 93 ? 8.969 -11.828 2.064 1 94.75 93 LEU A O 1
ATOM 737 N N . GLY A 1 94 ? 10.43 -12.156 0.461 1 88.88 94 GLY A N 1
ATOM 738 C CA . GLY A 1 94 ? 10.539 -13.602 0.626 1 88.88 94 GLY A CA 1
ATOM 739 C C . GLY A 1 94 ? 10.906 -14.008 2.037 1 88.88 94 GLY A C 1
ATOM 740 O O . GLY A 1 94 ? 10.516 -15.086 2.502 1 88.88 94 GLY A O 1
ATOM 741 N N . GLY A 1 95 ? 11.602 -13.25 2.688 1 84.38 95 GLY A N 1
ATOM 742 C CA . GLY A 1 95 ? 12.062 -13.617 4.02 1 84.38 95 GLY A CA 1
ATOM 743 C C . GLY A 1 95 ? 11.117 -13.172 5.121 1 84.38 95 GLY A C 1
ATOM 744 O O . GLY A 1 95 ? 11.398 -13.375 6.305 1 84.38 95 GLY A O 1
ATOM 745 N N . ILE A 1 96 ? 10.016 -12.609 4.762 1 87 96 ILE A N 1
ATOM 746 C CA . ILE A 1 96 ? 9.086 -12.078 5.75 1 87 96 ILE A CA 1
ATOM 747 C C . ILE A 1 96 ? 7.832 -12.945 5.809 1 87 96 ILE A C 1
ATOM 749 O O . ILE A 1 96 ? 7.324 -13.383 4.773 1 87 96 ILE A O 1
ATOM 753 N N . SER A 1 97 ? 7.469 -13.344 7.031 1 86.25 97 SER A N 1
ATOM 754 C CA . SER A 1 97 ? 6.238 -14.109 7.199 1 86.25 97 SER A CA 1
ATOM 755 C C . SER A 1 97 ? 5.074 -13.203 7.59 1 86.25 97 SER A C 1
ATOM 757 O O . SER A 1 97 ? 5.141 -12.5 8.602 1 86.25 97 SER A O 1
ATOM 759 N N . PHE A 1 98 ? 4.148 -13.172 6.699 1 88.19 98 PHE A N 1
ATOM 760 C CA . PHE A 1 98 ? 2.939 -12.406 6.984 1 88.19 98 PHE A CA 1
ATOM 761 C C . PHE A 1 98 ? 1.826 -13.328 7.477 1 88.19 98 PHE A C 1
ATOM 763 O O . PHE A 1 98 ? 1.699 -14.461 7.008 1 88.19 98 PHE A O 1
ATOM 770 N N . SER A 1 99 ? 1.33 -13.086 8.617 1 74.31 99 SER A N 1
ATOM 771 C CA . SER A 1 99 ? 0.261 -13.922 9.156 1 74.31 99 SER A CA 1
ATOM 772 C C . SER A 1 99 ? -1.092 -13.531 8.57 1 74.31 99 SER A C 1
ATOM 774 O O . SER A 1 99 ? -1.411 -12.352 8.461 1 74.31 99 SER A O 1
ATOM 776 N N . SER A 1 100 ? -1.533 -14.219 7.656 1 64.06 100 SER A N 1
ATOM 777 C CA . SER A 1 100 ? -2.922 -14.023 7.25 1 64.06 100 SER A CA 1
ATOM 778 C C . SER A 1 100 ? -3.887 -14.57 8.297 1 64.06 100 SER A C 1
ATOM 780 O O . SER A 1 100 ? -3.576 -15.555 8.977 1 64.06 100 SER A O 1
ATOM 782 N N . VAL A 1 101 ? -4.598 -13.695 9.18 1 51.22 101 VAL A N 1
ATOM 783 C CA . VAL A 1 101 ? -5.52 -14.188 10.195 1 51.22 101 VAL A CA 1
ATOM 784 C C . VAL A 1 101 ? -6.289 -15.391 9.656 1 51.22 101 VAL A C 1
ATOM 786 O O . VAL A 1 101 ? -7.215 -15.234 8.859 1 51.22 101 VAL A O 1
ATOM 789 N N . LYS A 1 102 ? -5.809 -16.422 9.086 1 45.34 102 LYS A N 1
ATOM 790 C CA . LYS A 1 102 ? -6.891 -17.391 9.211 1 45.34 102 LYS A CA 1
ATOM 791 C C . LYS A 1 102 ? -7.59 -17.266 10.562 1 45.34 102 LYS A C 1
ATOM 793 O O . LYS A 1 102 ? -7.051 -16.656 11.492 1 45.34 102 LYS A O 1
ATOM 798 N N . ASP A 1 103 ? -8.344 -18.109 11.336 1 41.62 103 ASP A N 1
ATOM 799 C CA . ASP A 1 103 ? -9.25 -18.125 12.484 1 41.62 103 ASP A CA 1
ATOM 800 C C . ASP A 1 103 ? -8.562 -17.578 13.734 1 41.62 103 ASP A C 1
ATOM 802 O O . ASP A 1 103 ? -9.18 -16.891 14.547 1 41.62 103 ASP A O 1
ATOM 806 N N . GLU A 1 104 ? -7.594 -18.234 14.516 1 41.5 104 GLU A N 1
ATOM 807 C CA . GLU A 1 104 ? -7.57 -18.078 15.969 1 41.5 104 GLU A CA 1
ATOM 808 C C . GLU A 1 104 ? -6.867 -16.797 16.375 1 41.5 104 GLU A C 1
ATOM 810 O O . GLU A 1 104 ? -5.879 -16.391 15.758 1 41.5 104 GLU A O 1
ATOM 815 N N . PRO A 1 105 ? -7.445 -15.883 17.219 1 38.44 105 PRO A N 1
ATOM 816 C CA . PRO A 1 105 ? -6.973 -14.609 17.766 1 38.44 105 PRO A CA 1
ATOM 817 C C . PRO A 1 105 ? -5.48 -14.625 18.094 1 38.44 105 PRO A C 1
ATOM 819 O O . PRO A 1 105 ? -5.008 -13.797 18.875 1 38.44 105 PRO A O 1
ATOM 822 N N . ASN A 1 106 ? -4.547 -15.344 17.5 1 37.09 106 ASN A N 1
ATOM 823 C CA . ASN A 1 106 ? -3.236 -15.18 18.125 1 37.09 106 ASN A CA 1
ATOM 824 C C . ASN A 1 106 ? -2.629 -13.82 17.797 1 37.09 106 ASN A C 1
ATOM 826 O O . ASN A 1 106 ? -2.641 -13.391 16.641 1 37.09 106 ASN A O 1
ATOM 830 N N . ASN A 1 107 ? -2.416 -12.906 18.75 1 38.75 107 ASN A N 1
ATOM 831 C CA . ASN A 1 107 ? -1.791 -11.594 18.859 1 38.75 107 ASN A CA 1
ATOM 832 C C . ASN A 1 107 ? -0.429 -11.562 18.172 1 38.75 107 ASN A C 1
ATOM 834 O O . ASN A 1 107 ? 0.608 -11.578 18.844 1 38.75 107 ASN A O 1
ATOM 838 N N . ASN A 1 108 ? 0.035 -12.305 17.281 1 37.25 108 ASN A N 1
ATOM 839 C CA . ASN A 1 108 ? 1.43 -12.117 16.891 1 37.25 108 ASN A CA 1
ATOM 840 C C . ASN A 1 108 ? 1.631 -10.797 16.141 1 37.25 108 ASN A C 1
ATOM 842 O O . ASN A 1 108 ? 0.993 -10.562 15.117 1 37.25 108 ASN A O 1
ATOM 846 N N . PRO A 1 109 ? 2.219 -9.812 16.812 1 38.19 109 PRO A N 1
ATOM 847 C CA . PRO A 1 109 ? 2.543 -8.539 16.172 1 38.19 109 PRO A CA 1
ATOM 848 C C . PRO A 1 109 ? 3.285 -8.727 14.852 1 38.19 109 PRO A C 1
ATOM 850 O O . PRO A 1 109 ? 3.965 -9.734 14.648 1 38.19 109 PRO A O 1
ATOM 853 N N . VAL A 1 110 ? 2.918 -8.18 13.812 1 41.69 110 VAL A N 1
ATOM 854 C CA . VAL A 1 110 ? 3.6 -8.109 12.523 1 41.69 110 VAL A CA 1
ATOM 855 C C . VAL A 1 110 ? 5.105 -7.984 12.742 1 41.69 110 VAL A C 1
ATOM 857 O O . VAL A 1 110 ? 5.551 -7.293 13.656 1 41.69 110 VAL A O 1
ATOM 860 N N . PRO A 1 111 ? 5.988 -8.875 12.227 1 40.88 111 PRO A N 1
ATOM 861 C CA . PRO A 1 111 ? 7.441 -8.859 12.406 1 40.88 111 PRO A CA 1
ATOM 862 C C . PRO A 1 111 ? 8.047 -7.473 12.234 1 40.88 111 PRO A C 1
ATOM 864 O O . PRO A 1 111 ? 7.664 -6.738 11.32 1 40.88 111 PRO A O 1
ATOM 867 N N . SER A 1 112 ? 8.383 -6.809 13.32 1 36.44 112 SER A N 1
ATOM 868 C CA . SER A 1 112 ? 9.297 -5.672 13.266 1 36.44 112 SER A CA 1
ATOM 869 C C . SER A 1 112 ? 10.422 -5.914 12.266 1 36.44 112 SER A C 1
ATOM 871 O O . SER A 1 112 ? 10.914 -7.035 12.141 1 36.44 112 SER A O 1
ATOM 873 N N . ALA A 1 113 ? 10.547 -5.012 11.227 1 37.91 113 ALA A N 1
ATOM 874 C CA . ALA A 1 113 ? 11.75 -5.004 10.398 1 37.91 113 ALA A CA 1
ATOM 875 C C . ALA A 1 113 ? 12.992 -5.32 11.227 1 37.91 113 ALA A C 1
ATOM 877 O O . ALA A 1 113 ? 13.43 -4.504 12.039 1 37.91 113 ALA A O 1
ATOM 878 N N . LYS A 1 114 ? 13.203 -6.41 11.836 1 32.94 114 LYS A N 1
ATOM 879 C CA . LYS A 1 114 ? 14.539 -6.609 12.391 1 32.94 114 LYS A CA 1
ATOM 880 C C . LYS A 1 114 ? 15.617 -6.141 11.422 1 32.94 114 LYS A C 1
ATOM 882 O O . LYS A 1 114 ? 15.453 -6.246 10.203 1 32.94 114 LYS A O 1
ATOM 887 N N . ARG A 1 115 ? 16.656 -5.316 11.938 1 33.31 115 ARG A N 1
ATOM 888 C CA . ARG A 1 115 ? 17.953 -4.777 11.555 1 33.31 115 ARG A CA 1
ATOM 889 C C . ARG A 1 115 ? 18.828 -5.859 10.93 1 33.31 115 ARG A C 1
ATOM 891 O O . ARG A 1 115 ? 19.312 -6.75 11.625 1 33.31 115 ARG A O 1
ATOM 898 N N . GLY A 1 116 ? 18.703 -6.668 10.211 1 29.33 116 GLY A N 1
ATOM 899 C CA . GLY A 1 116 ? 19.953 -7.285 9.797 1 29.33 116 GLY A CA 1
ATOM 900 C C . GLY A 1 116 ? 21.016 -6.277 9.391 1 29.33 116 GLY A C 1
ATOM 901 O O . GLY A 1 116 ? 21 -5.766 8.266 1 29.33 116 GLY A O 1
ATOM 902 N N . ARG A 1 117 ? 21.359 -5.148 10.352 1 28.77 117 ARG A N 1
ATOM 903 C CA . ARG A 1 117 ? 22.703 -4.586 10.539 1 28.77 117 ARG A CA 1
ATOM 904 C C . AR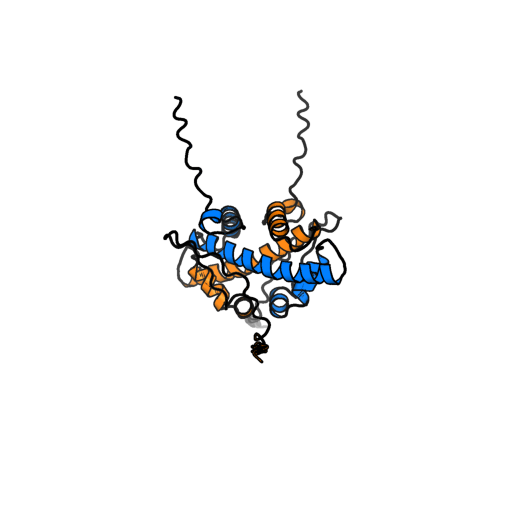G A 1 117 ? 23.734 -5.684 10.766 1 28.77 117 ARG A C 1
ATOM 906 O O . ARG A 1 117 ? 23.594 -6.492 11.688 1 28.77 117 ARG A O 1
ATOM 913 N N . GLY A 1 118 ? 24.516 -6.336 9.891 1 26.78 118 GLY A N 1
ATOM 914 C CA . GLY A 1 118 ? 25.812 -6.812 10.336 1 26.78 118 GLY A CA 1
ATOM 915 C C . GLY A 1 118 ? 26.469 -5.898 11.359 1 26.78 118 GLY A C 1
ATOM 916 O O . GLY A 1 118 ? 26.844 -6.34 12.453 1 26.78 118 GLY A O 1
ATOM 917 N N . LYS A 1 119 ? 27.469 -4.691 11.062 1 27.91 119 LYS A N 1
ATOM 918 C CA . LYS A 1 119 ? 28.719 -4.445 11.758 1 27.91 119 LYS A CA 1
ATOM 919 C C . LYS A 1 119 ? 28.5 -3.738 13.086 1 27.91 119 LYS A C 1
ATOM 921 O O . LYS A 1 119 ? 28.172 -2.549 13.117 1 27.91 119 LYS A O 1
ATOM 926 N N . LYS A 1 120 ? 27.766 -3.713 13.906 1 27.17 120 LYS A N 1
ATOM 927 C CA . LYS A 1 120 ? 28.516 -3.256 15.062 1 27.17 120 LYS A CA 1
ATOM 928 C C . LYS A 1 120 ? 29.609 -4.262 15.438 1 27.17 120 LYS A C 1
ATOM 930 O O . LYS A 1 120 ? 29.328 -5.457 15.562 1 27.17 120 LYS A O 1
ATOM 935 N N . PRO A 1 121 ? 31.094 -3.941 15.102 1 26.55 121 PRO A N 1
ATOM 936 C CA . PRO A 1 121 ? 32.375 -4.418 15.68 1 26.55 121 PRO A CA 1
ATOM 937 C C . PRO A 1 121 ? 32.25 -4.766 17.156 1 26.55 121 PRO A C 1
ATOM 939 O O . PRO A 1 121 ? 31.484 -4.121 17.891 1 26.55 121 PRO A O 1
ATOM 942 N N . ASN A 1 122 ? 32.156 -6.035 17.422 1 26.45 122 ASN A N 1
ATOM 943 C CA . ASN A 1 122 ? 32.531 -6.539 18.734 1 26.45 122 ASN A CA 1
ATOM 944 C C . ASN A 1 122 ? 33.594 -5.676 19.375 1 26.45 122 ASN A C 1
ATOM 946 O O . ASN A 1 122 ? 34.75 -5.734 19 1 26.45 122 ASN A O 1
ATOM 950 N N . LYS A 1 123 ? 33.531 -4.293 19.328 1 24.58 123 LYS A N 1
ATOM 951 C CA . LYS A 1 123 ? 34.562 -3.686 20.141 1 24.58 123 LYS A CA 1
ATOM 952 C C . LYS A 1 123 ? 34.625 -4.312 21.531 1 24.58 123 LYS A C 1
ATOM 954 O O . LYS A 1 123 ? 33.688 -4.168 22.312 1 24.58 123 LYS A O 1
ATOM 959 N N . ALA A 1 124 ? 35.094 -5.621 21.547 1 26.84 124 ALA A N 1
ATOM 960 C CA . ALA A 1 124 ? 35.688 -6.184 22.766 1 26.84 124 ALA A CA 1
ATOM 961 C C . ALA A 1 124 ? 36.5 -5.133 23.5 1 26.84 124 ALA A C 1
ATOM 963 O O . ALA A 1 124 ? 37.219 -5.461 24.453 1 26.84 124 ALA A O 1
ATOM 964 N N . VAL A 1 125 ? 36.531 -3.859 23.016 1 23.08 125 VAL A N 1
ATOM 965 C CA . VAL A 1 125 ? 37.719 -3.307 23.625 1 23.08 125 VAL A CA 1
ATOM 966 C C . VAL A 1 125 ? 37.59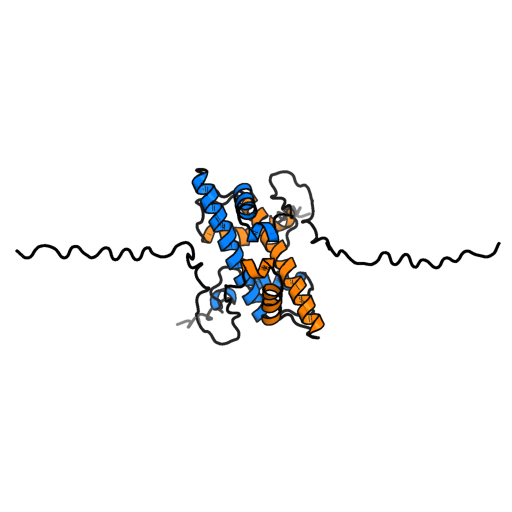4 -3.383 25.156 1 23.08 125 VAL A C 1
ATOM 968 O O . VAL A 1 125 ? 36.906 -2.57 25.766 1 23.08 125 VAL A O 1
ATOM 971 N N . LYS A 1 126 ? 36.75 -4.41 25.641 1 26.97 126 LYS A N 1
ATOM 972 C CA . LYS A 1 126 ? 36.938 -4.227 27.078 1 26.97 126 LYS A CA 1
ATOM 973 C C . LYS A 1 126 ? 38.438 -4.273 27.438 1 26.97 126 LYS A C 1
ATOM 975 O O . LYS A 1 126 ? 39.156 -5.117 26.922 1 26.97 126 LYS A O 1
ATOM 980 N N . ALA A 1 127 ? 39 -3.164 27.938 1 24.78 127 ALA A N 1
ATOM 981 C CA . ALA A 1 127 ? 40.25 -2.793 28.594 1 24.78 127 ALA A CA 1
ATOM 982 C C . ALA A 1 127 ? 40.719 -3.896 29.547 1 24.78 127 ALA A C 1
ATOM 984 O O . ALA A 1 127 ? 39.906 -4.465 30.297 1 24.78 127 ALA A O 1
ATOM 985 N N . PRO A 1 128 ? 41.656 -4.793 29.016 1 26.38 128 PRO A N 1
ATOM 986 C CA . PRO A 1 128 ? 42.406 -5.746 29.844 1 26.38 128 PRO A CA 1
ATOM 987 C C . PRO A 1 128 ? 42.688 -5.207 31.234 1 26.38 128 PRO A C 1
ATOM 989 O O . PRO A 1 128 ? 43.5 -4.266 31.375 1 26.38 128 PRO A O 1
ATOM 992 N N . ASN A 1 129 ? 41.656 -4.531 31.922 1 25.67 129 ASN A N 1
ATOM 993 C CA . ASN A 1 129 ? 42.219 -4.109 33.188 1 25.67 129 ASN A CA 1
ATOM 994 C C . ASN A 1 129 ? 42.812 -5.289 33.969 1 25.67 129 ASN A C 1
ATOM 996 O O . ASN A 1 129 ? 42.062 -6.145 34.469 1 25.67 129 ASN A O 1
ATOM 1000 N N . GLU A 1 130 ? 43.656 -6.242 33.188 1 26.06 130 GLU A N 1
ATOM 1001 C CA . GLU A 1 130 ? 44.438 -7.137 34.031 1 26.06 130 GLU A CA 1
ATOM 1002 C C . GLU A 1 130 ? 44.938 -6.406 35.281 1 26.06 130 GLU A C 1
ATOM 1004 O O . GLU A 1 130 ? 45.75 -5.473 35.156 1 26.06 130 GLU A O 1
ATOM 1009 N N . VAL A 1 131 ? 44.062 -6.102 36.281 1 25.47 131 VAL A N 1
ATOM 1010 C CA . VAL A 1 131 ? 44.531 -5.625 37.562 1 25.47 131 VAL A CA 1
ATOM 1011 C C . VAL A 1 131 ? 45.688 -6.469 38.062 1 25.47 131 VAL A C 1
ATOM 1013 O O . VAL A 1 131 ? 45.75 -7.672 37.781 1 25.47 131 VAL A O 1
ATOM 1016 N N . ALA A 1 132 ? 46.875 -5.957 38.562 1 31.12 132 ALA A N 1
ATOM 1017 C CA . ALA A 1 132 ? 48.156 -6.172 39.219 1 31.12 132 ALA A CA 1
ATOM 1018 C C . ALA A 1 132 ? 48 -7.086 40.438 1 31.12 132 ALA A C 1
ATOM 1020 O O . ALA A 1 132 ? 47.281 -6.762 41.375 1 31.12 132 ALA A O 1
ATOM 1021 N N . THR A 1 133 ? 47.906 -8.43 40.281 1 23.92 133 THR A N 1
ATOM 1022 C CA . THR A 1 133 ? 48.438 -9.062 41.5 1 23.92 133 THR A CA 1
ATOM 1023 C C . THR A 1 133 ? 49.938 -8.758 41.625 1 23.92 133 THR A C 1
ATOM 1025 O O . THR A 1 133 ? 50.688 -8.805 40.656 1 23.92 133 THR A O 1
ATOM 1028 N N . LYS B 1 1 ? -31.469 3.062 36.188 1 34.53 1 LYS B N 1
ATOM 1029 C CA . LYS B 1 1 ? -30.141 2.695 35.75 1 34.53 1 LYS B CA 1
ATOM 1030 C C . LYS B 1 1 ? -30.156 2.314 34.25 1 34.53 1 LYS B C 1
ATOM 1032 O O . LYS B 1 1 ? -30.781 1.326 33.875 1 34.53 1 LYS B O 1
ATOM 1037 N N . PRO B 1 2 ? -30.406 3.26 33.312 1 43.72 2 PRO B N 1
ATOM 1038 C CA . PRO B 1 2 ? -30.406 2.873 31.906 1 43.72 2 PRO B CA 1
ATOM 1039 C C . PRO B 1 2 ? -29.219 1.987 31.531 1 43.72 2 PRO B C 1
ATOM 1041 O O . PRO B 1 2 ? -28.094 2.246 31.969 1 43.72 2 PRO B O 1
ATOM 1044 N N . SER B 1 3 ? -29.281 0.64 31.781 1 40.78 3 SER B N 1
ATOM 1045 C CA . SER B 1 3 ? -28.344 -0.405 31.375 1 40.78 3 SER B CA 1
ATOM 1046 C C . SER B 1 3 ? -27.797 -0.146 29.984 1 40.78 3 SER B C 1
ATOM 1048 O O . SER B 1 3 ? -28.516 -0.307 28.984 1 40.78 3 SER B O 1
ATOM 1050 N N . CYS B 1 4 ? -27.344 1.062 29.703 1 37.53 4 CYS B N 1
ATOM 1051 C CA . CYS B 1 4 ? -26.719 1.348 28.422 1 37.53 4 CYS B CA 1
ATOM 1052 C C . CYS B 1 4 ? -25.797 0.209 28 1 37.53 4 CYS B C 1
ATOM 1054 O O . CYS B 1 4 ? -24.812 -0.077 28.688 1 37.53 4 CYS B O 1
ATOM 1056 N N . ARG B 1 5 ? -26.312 -1.066 27.781 1 43.53 5 ARG B N 1
ATOM 1057 C CA . ARG B 1 5 ? -25.531 -2.168 27.234 1 43.53 5 ARG B CA 1
ATOM 1058 C C . ARG B 1 5 ? -24.438 -1.655 26.297 1 43.53 5 ARG B C 1
ATOM 1060 O O . ARG B 1 5 ? -24.719 -0.967 25.312 1 43.53 5 ARG B O 1
ATOM 1067 N N . THR B 1 6 ? -23.328 -1.138 26.75 1 46.72 6 THR B N 1
ATOM 1068 C CA . THR B 1 6 ? -22.172 -0.673 26 1 46.72 6 THR B CA 1
ATOM 1069 C C . THR B 1 6 ? -21.922 -1.58 24.797 1 46.72 6 THR B C 1
ATOM 1071 O O . THR B 1 6 ? -21.672 -2.779 24.953 1 46.72 6 THR B O 1
ATOM 1074 N N . LYS B 1 7 ? -22.75 -1.677 23.75 1 51 7 LYS B N 1
ATOM 1075 C CA . LYS B 1 7 ? -22.516 -2.426 22.516 1 51 7 LYS B CA 1
ATOM 1076 C C . LYS B 1 7 ? -21.016 -2.543 22.234 1 51 7 LYS B C 1
ATOM 1078 O O . LYS B 1 7 ? -20.312 -1.536 22.188 1 51 7 LYS B O 1
ATOM 1083 N N . ARG B 1 8 ? -20.375 -3.543 22.812 1 52.72 8 ARG B N 1
ATOM 1084 C CA . ARG B 1 8 ? -18.953 -3.846 22.578 1 52.72 8 ARG B CA 1
ATOM 1085 C C . ARG B 1 8 ? -18.547 -3.51 21.156 1 52.72 8 ARG B C 1
ATOM 1087 O O . ARG B 1 8 ? -19.188 -3.947 20.203 1 52.72 8 ARG B O 1
ATOM 1094 N N . GLN B 1 9 ? -18.172 -2.299 20.906 1 64.12 9 GLN B N 1
ATOM 1095 C CA . GLN B 1 9 ? -17.688 -1.793 19.625 1 64.12 9 GLN B CA 1
ATOM 1096 C C . GLN B 1 9 ? -16.875 -2.852 18.891 1 64.12 9 GLN B C 1
ATOM 1098 O O . GLN B 1 9 ? -15.992 -3.488 19.484 1 64.12 9 GLN B O 1
ATOM 1103 N N . LYS B 1 10 ? -17.453 -3.537 17.984 1 74.31 10 LYS B N 1
ATOM 1104 C CA . LYS B 1 10 ? -16.781 -4.508 17.125 1 74.31 10 LYS B CA 1
ATOM 1105 C C . LYS B 1 10 ? -15.406 -3.996 16.703 1 74.31 10 LYS B C 1
ATOM 1107 O O . LYS B 1 10 ? -15.281 -2.85 16.266 1 74.31 10 LYS B O 1
ATOM 1112 N N . THR B 1 11 ? -14.422 -4.562 17.328 1 83.44 11 THR B N 1
ATOM 1113 C CA . THR B 1 11 ? -13.055 -4.25 16.906 1 83.44 11 THR B CA 1
ATOM 1114 C C . THR B 1 11 ? -12.898 -4.395 15.398 1 83.44 11 THR B C 1
ATOM 1116 O O . THR B 1 11 ? -13.516 -5.266 14.789 1 83.44 11 THR B O 1
ATOM 1119 N N . SER B 1 12 ? -12.289 -3.412 14.727 1 86.81 12 SER B N 1
ATOM 1120 C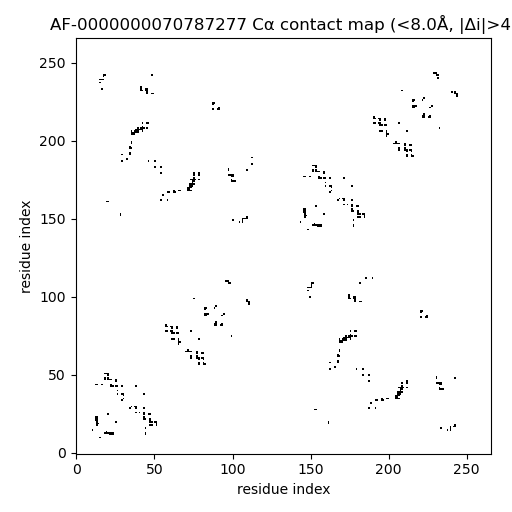 CA . SER B 1 12 ? -12.047 -3.453 13.289 1 86.81 12 SER B CA 1
ATOM 1121 C C . SER B 1 12 ? -11.156 -4.633 12.906 1 86.81 12 SER B C 1
ATOM 1123 O O . SER B 1 12 ? -10.438 -5.168 13.75 1 86.81 12 SER B O 1
ATOM 1125 N N . ARG B 1 13 ? -11.297 -5.094 11.664 1 88 13 ARG B N 1
ATOM 1126 C CA . ARG B 1 13 ? -10.445 -6.16 11.141 1 88 13 ARG B CA 1
ATOM 1127 C C . ARG B 1 13 ? -8.969 -5.793 11.281 1 88 13 ARG B C 1
ATOM 1129 O O . ARG B 1 13 ? -8.148 -6.648 11.609 1 88 13 ARG B O 1
ATOM 1136 N N . SER B 1 14 ? -8.633 -4.551 11 1 90.31 14 SER B N 1
ATOM 1137 C CA . SER B 1 14 ? -7.27 -4.062 11.133 1 90.31 14 SER B CA 1
ATOM 1138 C C . SER B 1 14 ? -6.773 -4.203 12.57 1 90.31 14 SER B C 1
ATOM 1140 O O . SER B 1 14 ? -5.637 -4.625 12.805 1 90.31 14 SER B O 1
ATOM 1142 N N . CYS B 1 15 ? -7.586 -3.854 13.508 1 88.19 15 CYS B N 1
ATOM 1143 C CA . CYS B 1 15 ? -7.219 -3.936 14.922 1 88.19 15 CYS B CA 1
ATOM 1144 C C . CYS B 1 15 ? -6.98 -5.383 15.336 1 88.19 15 CYS B C 1
ATOM 1146 O O . CYS B 1 15 ? -6 -5.68 16.031 1 88.19 15 CYS B O 1
ATOM 1148 N N . ARG B 1 16 ? -7.832 -6.211 14.953 1 87.06 16 ARG B N 1
ATOM 1149 C CA . ARG B 1 16 ? -7.691 -7.629 15.281 1 87.06 16 ARG B CA 1
ATOM 1150 C C . ARG B 1 16 ? -6.41 -8.203 14.68 1 87.06 16 ARG B C 1
ATOM 1152 O O . ARG B 1 16 ? -5.793 -9.094 15.266 1 87.06 16 ARG B O 1
ATOM 1159 N N . ALA B 1 17 ? -6 -7.695 13.531 1 90.75 17 ALA B N 1
ATOM 1160 C CA . ALA B 1 17 ? -4.82 -8.195 12.828 1 90.75 17 ALA B CA 1
ATOM 1161 C C . ALA B 1 17 ? -3.564 -7.449 13.266 1 90.75 17 ALA B C 1
ATOM 1163 O O . ALA B 1 17 ? -2.457 -7.781 12.836 1 90.75 17 ALA B O 1
ATOM 1164 N N . GLY B 1 18 ? -3.701 -6.418 14.094 1 86.75 18 GLY B N 1
ATOM 1165 C CA . GLY B 1 18 ? -2.561 -5.625 14.531 1 86.75 18 GLY B CA 1
ATOM 1166 C C . GLY B 1 18 ? -1.991 -4.746 13.438 1 86.75 18 GLY B C 1
ATOM 1167 O O . GLY B 1 18 ? -0.785 -4.492 13.398 1 86.75 18 GLY B O 1
ATOM 1168 N N . LEU B 1 19 ? -2.834 -4.355 12.594 1 88.44 19 LEU B N 1
ATOM 1169 C CA . LEU B 1 19 ? -2.381 -3.572 11.445 1 88.44 19 LEU B CA 1
ATOM 1170 C C . LEU B 1 19 ? -2.811 -2.115 11.586 1 88.44 19 LEU B C 1
ATOM 1172 O O . LEU B 1 19 ? -3.895 -1.827 12.094 1 88.44 19 LEU B O 1
ATOM 1176 N N . ILE B 1 20 ? -1.916 -1.269 11.164 1 85.75 20 ILE B N 1
ATOM 1177 C CA . ILE B 1 20 ? -2.213 0.158 11.094 1 85.75 20 ILE B CA 1
ATOM 1178 C C . ILE B 1 20 ? -3.006 0.46 9.828 1 85.75 20 ILE B C 1
ATOM 1180 O O . ILE B 1 20 ? -3.908 1.301 9.836 1 85.75 20 ILE B O 1
ATOM 1184 N N . PHE B 1 21 ? -2.664 -0.289 8.797 1 89.5 21 PHE B N 1
ATOM 1185 C CA . PHE B 1 21 ? -3.355 -0.12 7.523 1 89.5 21 PHE B CA 1
ATOM 1186 C C . PHE B 1 21 ? -4.801 -0.596 7.625 1 89.5 21 PHE B C 1
ATOM 1188 O O . PHE B 1 21 ? -5.074 -1.648 8.203 1 89.5 21 PHE B O 1
ATOM 1195 N N . PRO B 1 22 ? -5.66 0.167 7.004 1 89.69 22 PRO B N 1
ATOM 1196 C CA . PRO B 1 22 ? -7.07 -0.231 7.031 1 89.69 22 PRO B CA 1
ATOM 1197 C C . PRO B 1 22 ? -7.363 -1.422 6.125 1 89.69 22 PRO B C 1
ATOM 1199 O O . PRO B 1 22 ? -7.344 -1.287 4.898 1 89.69 22 PRO B O 1
ATOM 1202 N N . VAL B 1 23 ? -7.719 -2.488 6.715 1 93.38 23 VAL B N 1
ATOM 1203 C CA . VAL B 1 23 ? -7.953 -3.723 5.973 1 93.38 23 VAL B CA 1
ATOM 1204 C C . VAL B 1 23 ? -9.18 -3.559 5.07 1 93.38 23 VAL B C 1
ATOM 1206 O O . VAL B 1 23 ? -9.172 -4.008 3.922 1 93.38 23 VAL B O 1
ATOM 1209 N N . SER B 1 24 ? -10.219 -2.924 5.578 1 93.25 24 SER B N 1
ATOM 1210 C CA . SER B 1 24 ? -11.461 -2.781 4.832 1 93.25 24 SER B CA 1
ATOM 1211 C C . SER B 1 24 ? -11.25 -1.971 3.557 1 93.25 24 SER B C 1
ATOM 1213 O O . SER B 1 24 ? -11.812 -2.299 2.506 1 93.25 24 SER B O 1
ATOM 1215 N N . ARG B 1 25 ? -10.484 -0.973 3.682 1 89.5 25 ARG B N 1
ATOM 1216 C CA . ARG B 1 25 ? -10.219 -0.142 2.512 1 89.5 25 ARG B CA 1
ATOM 1217 C C . ARG B 1 25 ? -9.344 -0.88 1.5 1 89.5 25 ARG B C 1
ATOM 1219 O O . ARG B 1 25 ? -9.555 -0.763 0.291 1 89.5 25 ARG B O 1
ATOM 1226 N N . VAL B 1 26 ? -8.312 -1.569 1.992 1 93.19 26 VAL B N 1
ATOM 1227 C CA . VAL B 1 26 ? -7.492 -2.393 1.107 1 93.19 26 VAL B CA 1
ATOM 1228 C C . VAL B 1 26 ? -8.375 -3.398 0.373 1 93.19 26 VAL B C 1
ATOM 1230 O O . VAL B 1 26 ? -8.219 -3.604 -0.833 1 93.19 26 VAL B O 1
ATOM 1233 N N . ASP B 1 27 ? -9.266 -3.932 1.093 1 94.56 27 ASP B N 1
ATOM 1234 C CA . ASP B 1 27 ? -10.211 -4.887 0.521 1 94.56 27 ASP B CA 1
ATOM 1235 C C . ASP B 1 27 ? -11 -4.258 -0.621 1 94.56 27 ASP B C 1
ATOM 1237 O O . ASP B 1 27 ? -11.188 -4.875 -1.672 1 94.56 27 ASP B O 1
ATOM 1241 N N . ARG B 1 28 ? -11.422 -3.131 -0.416 1 91.56 28 ARG B N 1
ATOM 1242 C CA . ARG B 1 28 ? -12.203 -2.424 -1.43 1 91.56 28 ARG B CA 1
ATOM 1243 C C . ARG B 1 28 ? -11.375 -2.201 -2.693 1 91.56 28 ARG B C 1
ATOM 1245 O O . ARG B 1 28 ? -11.867 -2.391 -3.805 1 91.56 28 ARG B O 1
ATOM 1252 N N . PHE B 1 29 ? -10.172 -1.875 -2.496 1 85.75 29 PHE B N 1
ATOM 1253 C CA . PHE B 1 29 ? -9.266 -1.692 -3.625 1 85.75 29 PHE B CA 1
ATOM 1254 C C . PHE B 1 29 ? -9.102 -2.992 -4.406 1 85.75 29 PHE B C 1
ATOM 1256 O O . PHE B 1 29 ? -9.102 -2.984 -5.637 1 85.75 29 PHE B O 1
ATOM 1263 N N . LEU B 1 30 ? -8.883 -4.012 -3.701 1 92.94 30 LEU B N 1
ATOM 1264 C CA . LEU B 1 30 ? -8.68 -5.312 -4.328 1 92.94 30 LEU B CA 1
ATOM 1265 C C . LEU B 1 30 ? -9.891 -5.711 -5.164 1 92.94 30 LEU B C 1
ATOM 1267 O O . LEU B 1 30 ? -9.742 -6.266 -6.254 1 92.94 30 LEU B O 1
ATOM 1271 N N . ARG B 1 31 ? -11.016 -5.359 -4.684 1 92.56 31 ARG B N 1
ATOM 1272 C CA . ARG B 1 31 ? -12.25 -5.766 -5.344 1 92.56 31 ARG B CA 1
ATOM 1273 C C . ARG B 1 31 ? -12.516 -4.902 -6.574 1 92.56 31 ARG B C 1
ATOM 1275 O O . ARG B 1 31 ? -13.148 -5.359 -7.531 1 92.56 31 ARG B O 1
ATOM 1282 N N . ARG B 1 32 ? -11.969 -3.703 -6.508 1 88.88 32 ARG B N 1
ATOM 1283 C CA . ARG B 1 32 ? -12.18 -2.779 -7.617 1 88.88 32 ARG B CA 1
ATOM 1284 C C . ARG B 1 32 ? -11.383 -3.207 -8.844 1 88.88 32 ARG B C 1
ATOM 1286 O O . ARG B 1 32 ? -11.781 -2.916 -9.977 1 88.88 32 ARG B O 1
ATOM 1293 N N . GLY B 1 33 ? -10.336 -3.854 -8.75 1 86.44 33 GLY B N 1
ATOM 1294 C CA . GLY B 1 33 ? -9.484 -4.266 -9.859 1 86.44 33 GLY B CA 1
ATOM 1295 C C . GLY B 1 33 ? -10.039 -5.453 -10.625 1 86.44 33 GLY B C 1
ATOM 1296 O O . GLY B 1 33 ? -9.633 -5.707 -11.766 1 86.44 33 GLY B O 1
ATOM 1297 N N . ASP B 1 34 ? -10.914 -6.137 -10.039 1 89.19 34 ASP B N 1
ATOM 1298 C CA . ASP B 1 34 ? -11.562 -7.285 -10.664 1 89.19 34 ASP B CA 1
ATOM 1299 C C . ASP B 1 34 ? -10.531 -8.328 -11.094 1 89.19 34 ASP B C 1
ATOM 1301 O O . ASP B 1 34 ? -10.547 -8.797 -12.234 1 89.19 34 ASP B O 1
ATOM 1305 N N . TYR B 1 35 ? -9.656 -8.625 -10.312 1 90 35 TYR B N 1
ATOM 1306 C CA . TYR B 1 35 ? -8.625 -9.625 -10.555 1 90 35 TYR B CA 1
ATOM 1307 C C . TYR B 1 35 ? -9.188 -11.039 -10.406 1 90 35 TYR B C 1
ATOM 1309 O O . TYR B 1 35 ? -8.633 -11.992 -10.961 1 90 35 TYR B O 1
ATOM 1317 N N . ALA B 1 36 ? -10.18 -11.188 -9.648 1 93.56 36 ALA B N 1
ATOM 1318 C CA . ALA B 1 36 ? -10.93 -12.422 -9.398 1 93.56 36 ALA B CA 1
ATOM 1319 C C . ALA B 1 36 ? -12.391 -12.117 -9.07 1 93.56 36 ALA B C 1
ATOM 1321 O O . ALA B 1 36 ? -12.75 -10.969 -8.812 1 93.56 36 ALA B O 1
ATOM 1322 N N . GLU B 1 37 ? -13.141 -13.156 -9.172 1 94.75 37 GLU B N 1
ATOM 1323 C CA . GLU B 1 37 ? -14.555 -12.969 -8.859 1 94.75 37 GLU B CA 1
ATOM 1324 C C . GLU B 1 37 ? -14.742 -12.523 -7.414 1 94.75 37 GLU B C 1
ATOM 1326 O O . GLU B 1 37 ? -15.609 -11.695 -7.121 1 94.75 37 GLU B O 1
ATOM 1331 N N . ARG B 1 38 ? -13.938 -13.125 -6.562 1 96.25 38 ARG B N 1
ATOM 1332 C CA . ARG B 1 38 ? -14.055 -12.828 -5.137 1 96.25 38 ARG B CA 1
ATOM 1333 C C . ARG B 1 38 ? -12.68 -12.688 -4.492 1 96.25 38 ARG B C 1
ATOM 1335 O O . ARG B 1 38 ? -11.68 -13.172 -5.035 1 96.25 38 ARG B O 1
ATOM 1342 N N . ILE B 1 39 ? -12.734 -11.969 -3.451 1 96.62 39 ILE B N 1
ATOM 1343 C CA . ILE B 1 39 ? -11.547 -11.797 -2.621 1 96.62 39 ILE B CA 1
ATOM 1344 C C . ILE B 1 39 ? -11.805 -12.367 -1.229 1 96.62 39 ILE B C 1
ATOM 1346 O O . ILE B 1 39 ? -12.773 -12 -0.568 1 96.62 39 ILE B O 1
ATOM 1350 N N . GLY B 1 40 ? -10.883 -13.203 -0.83 1 95.5 40 GLY B N 1
ATOM 1351 C CA . GLY B 1 40 ? -11.008 -13.734 0.518 1 95.5 40 GLY B CA 1
ATOM 1352 C C . GLY B 1 40 ? -10.641 -12.727 1.593 1 95.5 40 GLY B C 1
ATOM 1353 O O . GLY B 1 40 ? -9.75 -11.891 1.395 1 95.5 40 GLY B O 1
ATOM 1354 N N . SER B 1 41 ? -11.352 -12.961 2.727 1 93.75 41 SER B N 1
ATOM 1355 C CA . SER B 1 41 ? -11.078 -12.062 3.844 1 93.75 41 SER B CA 1
ATOM 1356 C C . SER B 1 41 ? -9.617 -12.141 4.273 1 93.75 41 SER B C 1
ATOM 1358 O O . SER B 1 41 ? -9.008 -11.125 4.609 1 93.75 41 SER B O 1
ATOM 1360 N N . GLY B 1 42 ? -9.078 -13.32 4.281 1 95.56 42 GLY B N 1
ATOM 1361 C CA . GLY B 1 42 ? -7.68 -13.484 4.641 1 95.56 42 GLY B CA 1
ATOM 1362 C C . GLY B 1 42 ? -6.727 -12.844 3.648 1 95.56 42 GLY B C 1
ATOM 1363 O O . GLY B 1 42 ? -5.641 -12.398 4.02 1 95.56 42 GLY B O 1
ATOM 1364 N N . ALA B 1 43 ? -7.16 -12.852 2.465 1 96.88 43 ALA B N 1
ATOM 1365 C CA . ALA B 1 43 ? -6.336 -12.234 1.429 1 96.88 43 ALA B CA 1
ATOM 1366 C C . ALA B 1 43 ? -6.191 -10.734 1.659 1 96.88 43 ALA B C 1
ATOM 1368 O O . ALA B 1 43 ? -5.109 -10.172 1.49 1 96.88 43 ALA B O 1
ATOM 1369 N N . SER B 1 44 ? -7.258 -10.164 2.037 1 96.19 44 SER B N 1
ATOM 1370 C CA . SER B 1 44 ? -7.234 -8.734 2.307 1 96.19 44 SER B CA 1
ATOM 1371 C C . SER B 1 44 ? -6.32 -8.406 3.482 1 96.19 44 SER B C 1
ATOM 1373 O O . SER B 1 44 ? -5.582 -7.418 3.443 1 96.19 44 SER B O 1
ATOM 1375 N N . VAL B 1 45 ? -6.355 -9.18 4.52 1 96.25 45 VAL B N 1
ATOM 1376 C CA . VAL B 1 45 ? -5.5 -8.977 5.68 1 96.25 45 VAL B CA 1
ATOM 1377 C C . VAL B 1 45 ? -4.039 -9.172 5.285 1 96.25 45 VAL B C 1
ATOM 1379 O O . VAL B 1 45 ? -3.182 -8.359 5.637 1 96.25 45 VAL B O 1
ATOM 1382 N N . TYR B 1 46 ? -3.801 -10.25 4.574 1 96.38 46 TYR B N 1
ATOM 1383 C CA . TYR B 1 46 ? -2.451 -10.539 4.102 1 96.38 46 TYR B CA 1
ATOM 1384 C C . TYR B 1 46 ? -1.898 -9.375 3.289 1 96.38 46 TYR B C 1
ATOM 1386 O O . TYR B 1 46 ? -0.76 -8.945 3.498 1 96.38 46 TYR B O 1
ATOM 1394 N N . MET B 1 47 ? -2.674 -8.891 2.387 1 96.56 47 MET B N 1
ATOM 1395 C CA . MET B 1 47 ? -2.227 -7.805 1.518 1 96.56 47 MET B CA 1
ATOM 1396 C C . MET B 1 47 ? -1.971 -6.535 2.32 1 96.56 47 MET B C 1
ATOM 1398 O O . MET B 1 47 ? -1.014 -5.805 2.051 1 96.56 47 MET B O 1
ATOM 1402 N N . ALA B 1 48 ? -2.854 -6.266 3.256 1 95.94 48 ALA B N 1
ATOM 1403 C CA . ALA B 1 48 ? -2.654 -5.098 4.109 1 95.94 48 ALA B CA 1
ATOM 1404 C C . ALA B 1 48 ? -1.324 -5.188 4.855 1 95.94 48 ALA B C 1
ATOM 1406 O O . ALA B 1 48 ? -0.619 -4.184 4.996 1 95.94 48 ALA B O 1
ATOM 1407 N N . ALA B 1 49 ? -0.999 -6.359 5.305 1 95.81 49 ALA B N 1
ATOM 1408 C CA . ALA B 1 49 ? 0.27 -6.562 6 1 95.81 49 ALA B CA 1
ATOM 1409 C C . ALA B 1 49 ? 1.452 -6.328 5.062 1 95.81 49 ALA B C 1
ATOM 1411 O O . ALA B 1 49 ? 2.436 -5.691 5.441 1 95.81 49 ALA B O 1
ATOM 1412 N N . VAL B 1 50 ? 1.354 -6.789 3.889 1 96.5 50 VAL B N 1
ATOM 1413 C CA . VAL B 1 50 ? 2.398 -6.613 2.885 1 96.5 50 VAL B CA 1
ATOM 1414 C C . VAL B 1 50 ? 2.598 -5.125 2.605 1 96.5 50 VAL B C 1
ATOM 1416 O O . VAL B 1 50 ? 3.729 -4.629 2.615 1 96.5 50 VAL B O 1
ATOM 1419 N N . LEU B 1 51 ? 1.504 -4.465 2.357 1 95.75 51 LEU B N 1
ATOM 1420 C CA . LEU B 1 51 ? 1.567 -3.039 2.055 1 95.75 51 LEU B CA 1
ATOM 1421 C C . LEU B 1 51 ? 2.145 -2.258 3.23 1 95.75 51 LEU B C 1
ATOM 1423 O O . LEU B 1 51 ? 2.902 -1.306 3.037 1 95.75 51 LEU B O 1
ATOM 1427 N N . GLN B 1 52 ? 1.737 -2.648 4.398 1 93.75 52 GLN B N 1
ATOM 1428 C CA . GLN B 1 52 ? 2.283 -2.004 5.59 1 93.75 52 GLN B CA 1
ATOM 1429 C C . GLN B 1 52 ? 3.795 -2.197 5.676 1 93.75 52 GLN B C 1
ATOM 1431 O O . GLN B 1 52 ? 4.531 -1.247 5.945 1 93.75 52 GLN B O 1
ATOM 1436 N N . TYR B 1 53 ? 4.262 -3.342 5.445 1 94.12 53 TYR B N 1
ATOM 1437 C CA . TYR B 1 53 ? 5.691 -3.629 5.484 1 94.12 53 TYR B CA 1
ATOM 1438 C C . TYR B 1 53 ? 6.441 -2.807 4.441 1 94.12 53 TYR B C 1
ATOM 1440 O O . TYR B 1 53 ? 7.477 -2.205 4.742 1 94.12 53 TYR B O 1
ATOM 1448 N N . LEU B 1 54 ? 5.949 -2.811 3.266 1 94.56 54 LEU B N 1
ATOM 1449 C CA . LEU B 1 54 ? 6.594 -2.078 2.182 1 94.56 54 LEU B CA 1
ATOM 1450 C C . LEU B 1 54 ? 6.637 -0.585 2.482 1 94.56 54 LEU B C 1
ATOM 1452 O O . LEU B 1 54 ? 7.641 0.08 2.205 1 94.56 54 LEU B O 1
ATOM 1456 N N . THR B 1 55 ? 5.547 -0.042 2.988 1 95.81 55 THR B N 1
ATOM 1457 C CA . THR B 1 55 ? 5.508 1.366 3.367 1 95.81 55 THR B CA 1
ATOM 1458 C C . THR B 1 55 ? 6.578 1.675 4.41 1 95.81 55 THR B C 1
ATOM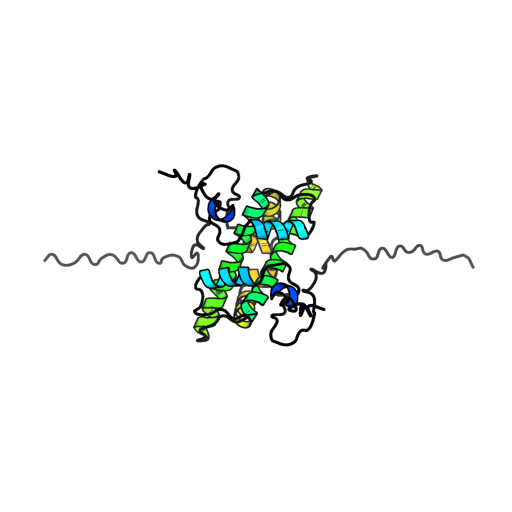 1460 O O . THR B 1 55 ? 7.305 2.664 4.289 1 95.81 55 THR B O 1
ATOM 1463 N N . TYR B 1 56 ? 6.594 0.785 5.402 1 93.38 56 TYR B N 1
ATOM 1464 C CA . TYR B 1 56 ? 7.602 0.978 6.441 1 93.38 56 TYR B CA 1
ATOM 1465 C C . TYR B 1 56 ? 9.008 0.968 5.848 1 93.38 56 TYR B C 1
ATOM 1467 O O . TYR B 1 56 ? 9.836 1.816 6.184 1 93.38 56 TYR B O 1
ATOM 1475 N N . ASP B 1 57 ? 9.234 0.109 5.066 1 94.25 57 ASP B N 1
ATOM 1476 C CA . ASP B 1 57 ? 10.555 -0.057 4.469 1 94.25 57 ASP B CA 1
ATOM 1477 C C . ASP B 1 57 ? 10.945 1.176 3.66 1 94.25 57 ASP B C 1
ATOM 1479 O O . ASP B 1 57 ? 12.008 1.767 3.895 1 94.25 57 ASP B O 1
ATOM 1483 N N . ILE B 1 58 ? 10.102 1.612 2.801 1 96.88 58 ILE B N 1
ATOM 1484 C CA . ILE B 1 58 ? 10.391 2.725 1.905 1 96.88 58 ILE B CA 1
ATOM 1485 C C . ILE B 1 58 ? 10.516 4.016 2.711 1 96.88 58 ILE B C 1
ATOM 1487 O O . ILE B 1 58 ? 11.461 4.785 2.521 1 96.88 58 ILE B O 1
ATOM 1491 N N . VAL B 1 59 ? 9.641 4.219 3.617 1 96.88 59 VAL B N 1
ATOM 1492 C CA . VAL B 1 59 ? 9.586 5.496 4.324 1 96.88 59 VAL B CA 1
ATOM 1493 C C . VAL B 1 59 ? 10.734 5.574 5.328 1 96.88 59 VAL B C 1
ATOM 1495 O O . VAL B 1 59 ? 11.273 6.656 5.574 1 96.88 59 VAL B O 1
ATOM 1498 N N . ASP B 1 60 ? 11.062 4.52 5.867 1 95.88 60 ASP B N 1
ATOM 1499 C CA . ASP B 1 60 ? 12.219 4.492 6.762 1 95.88 60 ASP B CA 1
ATOM 1500 C C . ASP B 1 60 ? 13.484 4.949 6.039 1 95.88 60 ASP B C 1
ATOM 1502 O O . ASP B 1 60 ? 14.219 5.801 6.539 1 95.88 60 ASP B O 1
ATOM 1506 N N . ILE B 1 61 ? 13.703 4.395 4.914 1 96.75 61 ILE B N 1
ATOM 1507 C CA . ILE B 1 61 ? 14.852 4.781 4.105 1 96.75 61 ILE B CA 1
ATOM 1508 C C . ILE B 1 61 ? 14.742 6.258 3.725 1 96.75 61 ILE B C 1
ATOM 1510 O O . ILE B 1 61 ? 15.711 7.008 3.838 1 96.75 61 ILE B O 1
ATOM 1514 N N . ALA B 1 62 ? 13.594 6.684 3.33 1 98 62 ALA B N 1
ATOM 1515 C CA . ALA B 1 62 ? 13.367 8.078 2.947 1 98 62 ALA B CA 1
ATOM 1516 C C . ALA B 1 62 ? 13.609 9.016 4.125 1 98 62 ALA B C 1
ATOM 1518 O O . ALA B 1 62 ? 14.133 10.117 3.945 1 98 62 ALA B O 1
ATOM 1519 N N . GLY B 1 63 ? 13.133 8.602 5.262 1 97.25 63 GLY B N 1
ATOM 1520 C CA . GLY B 1 63 ? 13.391 9.398 6.449 1 97.25 63 GLY B CA 1
ATOM 1521 C C . GLY B 1 63 ? 14.875 9.594 6.727 1 97.25 63 GLY B C 1
ATOM 1522 O O . GLY B 1 63 ? 15.305 10.688 7.094 1 97.25 63 GLY B O 1
ATOM 1523 N N . ASN B 1 64 ? 15.602 8.586 6.566 1 96.88 64 ASN B N 1
ATOM 1524 C CA . ASN B 1 64 ? 17.047 8.672 6.73 1 96.88 64 ASN B CA 1
ATOM 1525 C C . ASN B 1 64 ? 17.672 9.617 5.715 1 96.88 64 ASN B C 1
ATOM 1527 O O . ASN B 1 64 ? 18.594 10.375 6.047 1 96.88 64 ASN B O 1
ATOM 1531 N N . ILE B 1 65 ? 17.25 9.523 4.574 1 97.69 65 ILE B N 1
ATOM 1532 C CA . ILE B 1 65 ? 17.75 10.406 3.52 1 97.69 65 ILE B CA 1
ATOM 1533 C C . ILE B 1 65 ? 17.406 11.859 3.865 1 97.69 65 ILE B C 1
ATOM 1535 O O . ILE B 1 65 ? 18.266 12.734 3.762 1 97.69 65 ILE B O 1
ATOM 1539 N N . ALA B 1 66 ? 16.203 12.086 4.285 1 97.88 66 ALA B N 1
ATOM 1540 C CA . ALA B 1 66 ? 15.797 13.43 4.688 1 97.88 66 ALA B CA 1
ATOM 1541 C C . ALA B 1 66 ? 16.672 13.953 5.828 1 97.88 66 ALA B C 1
ATOM 1543 O O . ALA B 1 66 ? 17.109 15.102 5.809 1 97.88 66 ALA B O 1
ATOM 1544 N N . SER B 1 67 ? 16.875 13.164 6.785 1 96.81 67 SER B N 1
ATOM 1545 C CA . SER B 1 67 ? 17.688 13.531 7.938 1 96.81 67 SER B CA 1
ATOM 1546 C C . SER B 1 67 ? 19.109 13.867 7.523 1 96.81 67 SER B C 1
ATOM 1548 O O . SER B 1 67 ? 19.703 14.836 8.016 1 96.81 67 SER B O 1
ATOM 1550 N N . ARG B 1 68 ? 19.641 13.055 6.707 1 96.75 68 ARG B N 1
ATOM 1551 C CA . ARG B 1 68 ? 21 13.305 6.227 1 96.75 68 ARG B CA 1
ATOM 1552 C C . ARG B 1 68 ? 21.078 14.609 5.445 1 96.75 68 ARG B C 1
ATOM 1554 O O . ARG B 1 68 ? 22.094 15.297 5.48 1 96.75 68 ARG B O 1
ATOM 1561 N N . ASP B 1 69 ? 20 14.93 4.738 1 96.44 69 ASP B N 1
ATOM 1562 C CA . ASP B 1 69 ? 19.906 16.188 3.99 1 96.44 69 ASP B CA 1
ATOM 1563 C C . ASP B 1 69 ? 19.578 17.344 4.914 1 96.44 69 ASP B C 1
ATOM 1565 O O . ASP B 1 69 ? 19.391 18.484 4.457 1 96.44 69 ASP B O 1
ATOM 1569 N N . ASN B 1 70 ? 19.469 17.109 6.125 1 96.31 70 ASN B N 1
ATOM 1570 C CA . ASN B 1 70 ? 19.109 18.109 7.133 1 96.31 70 ASN B CA 1
ATOM 1571 C C . ASN B 1 70 ? 17.75 18.719 6.867 1 96.31 70 ASN B C 1
ATOM 1573 O O . ASN B 1 70 ? 17.562 19.938 6.977 1 96.31 70 ASN B O 1
ATOM 1577 N N . LYS B 1 71 ? 16.891 17.828 6.312 1 95.94 71 LYS B N 1
ATOM 1578 C CA . LYS B 1 71 ? 15.508 18.25 6.137 1 95.94 71 LYS B CA 1
ATOM 1579 C C . LYS B 1 71 ? 14.617 17.688 7.242 1 95.94 71 LYS B C 1
ATOM 1581 O O . LYS B 1 71 ? 14.875 16.594 7.754 1 95.94 71 LYS B O 1
ATOM 1586 N N . HIS B 1 72 ? 13.602 18.453 7.566 1 95.75 72 HIS B N 1
ATOM 1587 C CA . HIS B 1 72 ? 12.703 18.047 8.641 1 95.75 72 HIS B CA 1
ATOM 1588 C C . HIS B 1 72 ? 11.438 17.422 8.078 1 95.75 72 HIS B C 1
ATOM 1590 O O . HIS B 1 72 ? 10.586 16.953 8.844 1 95.75 72 HIS B O 1
ATOM 1596 N N . ARG B 1 73 ? 11.43 17.453 6.656 1 96.69 73 ARG B N 1
ATOM 1597 C CA . ARG B 1 73 ? 10.227 16.953 6.004 1 96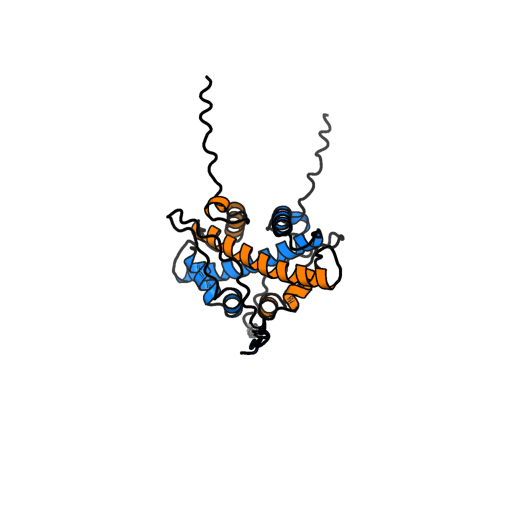.69 73 ARG B CA 1
ATOM 1598 C C . ARG B 1 73 ? 10.578 15.984 4.883 1 96.69 73 ARG B C 1
ATOM 1600 O O . ARG B 1 73 ? 11.508 16.234 4.109 1 96.69 73 ARG B O 1
ATOM 1607 N N . ILE B 1 74 ? 9.828 14.867 4.914 1 97.44 74 ILE B N 1
ATOM 1608 C CA . ILE B 1 74 ? 9.961 13.945 3.789 1 97.44 74 ILE B CA 1
ATOM 1609 C C . ILE B 1 74 ? 9.188 14.484 2.588 1 97.44 74 ILE B C 1
ATOM 1611 O O . ILE B 1 74 ? 8 14.781 2.691 1 97.44 74 ILE B O 1
ATOM 1615 N N . VAL B 1 75 ? 9.828 14.703 1.524 1 97.19 75 VAL B N 1
ATOM 1616 C CA . VAL B 1 75 ? 9.219 15.133 0.271 1 97.19 75 VAL B CA 1
ATOM 1617 C C . VAL B 1 75 ? 9.344 14.023 -0.771 1 97.19 75 VAL B C 1
ATOM 1619 O O . VAL B 1 75 ? 10.023 13.016 -0.541 1 97.19 75 VAL B O 1
ATOM 1622 N N . PRO B 1 76 ?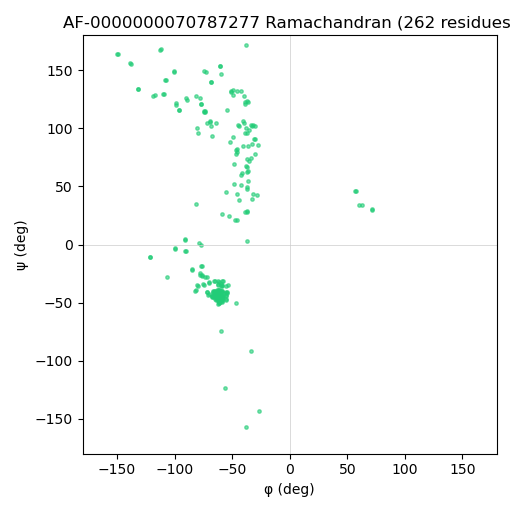 8.609 14.164 -1.872 1 96.94 76 PRO B N 1
ATOM 1623 C CA . PRO B 1 76 ? 8.617 13.094 -2.865 1 96.94 76 PRO B CA 1
ATOM 1624 C C . PRO B 1 76 ? 10.023 12.711 -3.318 1 96.94 76 PRO B C 1
ATOM 1626 O O . PRO B 1 76 ? 10.297 11.539 -3.586 1 96.94 76 PRO B O 1
ATOM 1629 N N . GLU B 1 77 ? 10.844 13.648 -3.391 1 96.81 77 GLU B N 1
ATOM 1630 C CA . GLU B 1 77 ? 12.203 13.391 -3.84 1 96.81 77 GLU B CA 1
ATOM 1631 C C . GLU B 1 77 ? 12.922 12.414 -2.908 1 96.81 77 GLU B C 1
ATOM 1633 O O . GLU B 1 77 ? 13.703 11.578 -3.359 1 96.81 77 GLU B O 1
ATOM 1638 N N . HIS B 1 78 ? 12.695 12.555 -1.678 1 98 78 HIS B N 1
ATOM 1639 C CA . HIS B 1 78 ? 13.281 11.617 -0.726 1 98 78 HIS B CA 1
ATOM 1640 C C . HIS B 1 78 ? 12.789 10.195 -0.971 1 98 78 HIS B C 1
ATOM 1642 O O . HIS B 1 78 ? 13.555 9.242 -0.864 1 98 78 HIS B O 1
ATOM 1648 N N . LEU B 1 79 ? 11.531 10.062 -1.238 1 97.62 79 LEU B N 1
ATOM 1649 C CA . LEU B 1 79 ? 10.953 8.758 -1.537 1 97.62 79 LEU B CA 1
ATOM 1650 C C . LEU B 1 79 ? 11.531 8.188 -2.828 1 97.62 79 LEU B C 1
ATOM 1652 O O . LEU B 1 79 ? 11.852 7 -2.898 1 97.62 79 LEU B O 1
ATOM 1656 N N . GLN B 1 80 ? 11.602 9.07 -3.791 1 96.75 80 GLN B N 1
ATOM 1657 C CA . GLN B 1 80 ? 12.188 8.664 -5.062 1 96.75 80 GLN B CA 1
ATOM 1658 C C . GLN B 1 80 ? 13.625 8.18 -4.879 1 96.75 80 GLN B C 1
ATOM 1660 O O . GLN B 1 80 ? 14.023 7.168 -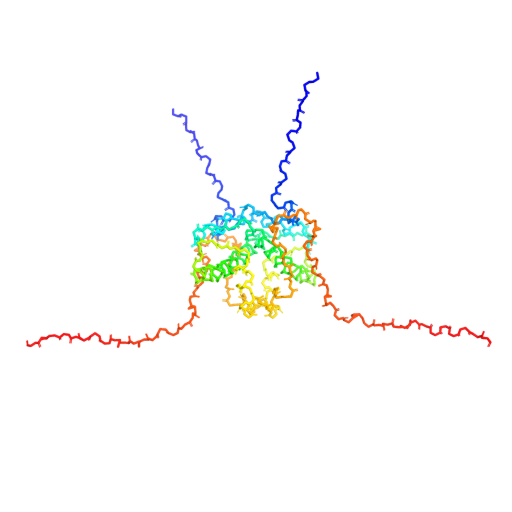5.457 1 96.75 80 GLN B O 1
ATOM 1665 N N . GLN B 1 81 ? 14.352 8.898 -4.141 1 97.38 81 GLN B N 1
ATOM 1666 C CA . GLN B 1 81 ? 15.727 8.508 -3.861 1 97.38 81 GLN B CA 1
ATOM 1667 C C . GLN B 1 81 ? 15.789 7.188 -3.102 1 97.38 81 GLN B C 1
ATOM 1669 O O . GLN B 1 81 ? 16.656 6.352 -3.357 1 97.38 81 GLN B O 1
ATOM 1674 N N . ALA B 1 82 ? 14.953 6.992 -2.145 1 97.81 82 ALA B N 1
ATOM 1675 C CA . ALA B 1 82 ? 14.891 5.75 -1.377 1 97.81 82 ALA B CA 1
ATOM 1676 C C . ALA B 1 82 ? 14.695 4.547 -2.295 1 97.81 82 ALA B C 1
ATOM 1678 O O . ALA B 1 82 ? 15.375 3.529 -2.143 1 97.81 82 ALA B O 1
ATOM 1679 N N . ILE B 1 83 ? 13.828 4.703 -3.232 1 97.38 83 ILE B N 1
ATOM 1680 C CA . ILE B 1 83 ? 13.508 3.619 -4.16 1 97.38 83 ILE B CA 1
ATOM 1681 C C . ILE B 1 83 ? 14.672 3.406 -5.125 1 97.38 83 ILE B C 1
ATOM 1683 O O . ILE B 1 83 ? 15.039 2.268 -5.422 1 97.38 83 ILE B O 1
ATOM 1687 N N . SER B 1 84 ? 15.273 4.449 -5.59 1 96.44 84 SER B N 1
ATOM 1688 C CA . SER B 1 84 ? 16.359 4.367 -6.555 1 96.44 84 SER B CA 1
ATOM 1689 C C . SER B 1 84 ? 17.625 3.783 -5.922 1 96.44 84 SER B C 1
ATOM 1691 O O . SER B 1 84 ? 18.391 3.096 -6.59 1 96.44 84 SER B O 1
ATOM 1693 N N . ASN B 1 85 ? 17.797 4.059 -4.688 1 95.62 85 ASN B N 1
ATOM 1694 C CA . ASN B 1 85 ? 19.031 3.67 -4.023 1 95.62 85 ASN B CA 1
ATOM 1695 C C . ASN B 1 85 ? 18.969 2.23 -3.516 1 95.62 85 ASN B C 1
ATOM 1697 O O . ASN B 1 85 ? 20 1.637 -3.191 1 95.62 85 ASN B O 1
ATOM 1701 N N . ASP B 1 86 ? 17.844 1.74 -3.332 1 95.62 86 ASP B N 1
ATOM 1702 C CA . ASP B 1 86 ? 17.672 0.361 -2.887 1 95.62 86 ASP B CA 1
ATOM 1703 C C . ASP B 1 86 ? 17.594 -0.595 -4.074 1 95.62 86 ASP B C 1
ATOM 1705 O O . ASP B 1 86 ? 16.719 -0.445 -4.941 1 95.62 86 ASP B O 1
ATOM 1709 N N . SER B 1 87 ? 18.438 -1.586 -4.098 1 95.06 87 SER B N 1
ATOM 1710 C CA . SER B 1 87 ? 18.547 -2.479 -5.246 1 95.06 87 SER B CA 1
ATOM 1711 C C . SER B 1 87 ? 17.25 -3.217 -5.508 1 95.06 87 SER B C 1
ATOM 1713 O O . SER B 1 87 ? 16.781 -3.301 -6.652 1 95.06 87 SER B O 1
ATOM 1715 N N . GLU B 1 88 ? 16.672 -3.748 -4.539 1 94.75 88 GLU B N 1
ATOM 1716 C CA . GLU B 1 88 ? 15.438 -4.516 -4.703 1 94.75 88 GLU B CA 1
ATOM 1717 C C . GLU B 1 88 ? 14.273 -3.619 -5.117 1 94.75 88 GLU B C 1
ATOM 1719 O O . GLU B 1 88 ? 13.516 -3.953 -6.035 1 94.75 88 GLU B O 1
ATOM 1724 N N . LEU B 1 89 ? 14.195 -2.529 -4.453 1 96.25 89 LEU B N 1
ATOM 1725 C CA . LEU B 1 89 ? 13.125 -1.592 -4.773 1 96.25 89 LEU B CA 1
ATOM 1726 C C . LEU B 1 89 ? 13.312 -1.012 -6.172 1 96.25 89 LEU B C 1
ATOM 1728 O O . LEU B 1 89 ? 12.344 -0.825 -6.906 1 96.25 89 LEU B O 1
ATOM 1732 N N . HIS B 1 90 ? 14.508 -0.75 -6.449 1 96.06 90 HIS B N 1
ATOM 1733 C CA . HIS B 1 90 ? 14.797 -0.21 -7.773 1 96.06 90 HIS B CA 1
ATOM 1734 C C . HIS B 1 90 ? 14.406 -1.201 -8.867 1 96.06 90 HIS B C 1
ATOM 1736 O O . HIS B 1 90 ? 13.867 -0.809 -9.906 1 96.06 90 HIS B O 1
ATOM 1742 N N . SER B 1 91 ? 14.766 -2.367 -8.656 1 94.56 91 SER B N 1
ATOM 1743 C CA . SER B 1 91 ? 14.422 -3.385 -9.648 1 94.56 91 SER B CA 1
ATOM 1744 C C . SER B 1 91 ? 12.914 -3.494 -9.82 1 94.56 91 SER B C 1
ATOM 1746 O O . SER B 1 91 ? 12.43 -3.744 -10.93 1 94.56 91 SER B O 1
ATOM 1748 N N . LEU B 1 92 ? 12.227 -3.299 -8.805 1 93.12 92 LEU B N 1
ATOM 1749 C CA . LEU B 1 92 ? 10.773 -3.457 -8.812 1 93.12 92 LEU B CA 1
ATOM 1750 C C . LEU B 1 92 ? 10.094 -2.205 -9.359 1 93.12 92 LEU B C 1
ATOM 1752 O O . LEU B 1 92 ? 9.148 -2.299 -10.141 1 93.12 92 LEU B O 1
ATOM 1756 N N . LEU B 1 93 ? 10.641 -1.06 -8.969 1 94.81 93 LEU B N 1
ATOM 1757 C CA . LEU B 1 93 ? 9.898 0.177 -9.188 1 94.81 93 LEU B CA 1
ATOM 1758 C C . LEU B 1 93 ? 10.703 1.14 -10.062 1 94.81 93 LEU B C 1
ATOM 1760 O O . LEU B 1 93 ? 10.195 2.191 -10.461 1 94.81 93 LEU B O 1
ATOM 1764 N N . GLY B 1 94 ? 11.977 0.915 -10.344 1 88.62 94 GLY B N 1
ATOM 1765 C CA . GLY B 1 94 ? 12.898 1.844 -10.984 1 88.62 94 GLY B CA 1
ATOM 1766 C C . GLY B 1 94 ? 12.438 2.295 -12.352 1 88.62 94 GLY B C 1
ATOM 1767 O O . GLY B 1 94 ? 12.727 3.418 -12.773 1 88.62 94 GLY B O 1
ATOM 1768 N N . GLY B 1 95 ? 11.773 1.486 -13.016 1 84.69 95 GLY B N 1
ATOM 1769 C CA . GLY B 1 95 ? 11.367 1.82 -14.367 1 84.69 95 GLY B CA 1
ATOM 1770 C C . GLY B 1 95 ? 10.016 2.508 -14.438 1 84.69 95 GLY B C 1
ATOM 1771 O O . GLY B 1 95 ? 9.516 2.811 -15.523 1 84.69 95 GLY B O 1
ATOM 1772 N N . ILE B 1 96 ? 9.445 2.803 -13.312 1 87.31 96 ILE B N 1
ATOM 1773 C CA . ILE B 1 96 ? 8.102 3.381 -13.273 1 87.31 96 ILE B CA 1
ATOM 1774 C C . ILE B 1 96 ? 8.188 4.832 -12.812 1 87.31 96 ILE B C 1
ATOM 1776 O O . ILE B 1 96 ? 8.938 5.156 -11.891 1 87.31 96 ILE B O 1
ATOM 1780 N N . SER B 1 97 ? 7.547 5.727 -13.578 1 85.94 97 SER B N 1
ATOM 1781 C CA . SER B 1 97 ? 7.496 7.125 -13.172 1 85.94 97 SER B CA 1
ATOM 1782 C C . SER B 1 97 ? 6.195 7.441 -12.438 1 85.94 97 SER B C 1
ATOM 1784 O O . SER B 1 97 ? 5.105 7.227 -12.977 1 85.94 97 SER B O 1
ATOM 1786 N N . PHE B 1 98 ? 6.379 7.785 -11.211 1 88.06 98 PHE B N 1
ATOM 1787 C CA . PHE B 1 98 ? 5.227 8.195 -10.414 1 88.06 98 PHE B CA 1
ATOM 1788 C C . PHE B 1 98 ? 5.125 9.719 -10.359 1 88.06 98 PHE B C 1
ATOM 1790 O O . PHE B 1 98 ? 6.145 10.406 -10.297 1 88.06 98 PHE B O 1
ATOM 1797 N N . SER B 1 99 ? 4.059 10.258 -10.812 1 74.69 99 SER B N 1
ATOM 1798 C CA . SER B 1 99 ? 3.893 11.711 -10.797 1 74.69 99 SER B CA 1
ATOM 1799 C C . SER B 1 99 ? 3.475 12.203 -9.414 1 74.69 99 SER B C 1
ATOM 1801 O O . SER B 1 99 ? 2.6 11.609 -8.773 1 74.69 99 SER B O 1
ATOM 1803 N N . SER B 1 100 ? 4.332 12.602 -8.672 1 62.38 100 SER B N 1
ATOM 1804 C CA . SER B 1 100 ? 3.924 13.289 -7.457 1 62.38 100 SER B CA 1
ATOM 1805 C C . SER B 1 100 ? 3.293 14.641 -7.773 1 62.38 100 SER B C 1
ATOM 1807 O O . SER B 1 100 ? 3.67 15.297 -8.75 1 62.38 100 SER B O 1
ATOM 1809 N N . VAL B 1 101 ? 1.842 14.836 -7.754 1 50.84 101 VAL B N 1
ATOM 1810 C CA . VAL B 1 101 ? 1.2 16.109 -8.055 1 50.84 101 VAL B CA 1
ATOM 1811 C C . VAL B 1 101 ? 2.053 17.266 -7.523 1 50.84 101 VAL B C 1
ATOM 1813 O O . VAL B 1 101 ? 2.121 17.484 -6.312 1 50.84 101 VAL B O 1
ATOM 1816 N N . LYS B 1 102 ? 3.262 17.5 -7.762 1 46.19 102 LYS B N 1
ATOM 1817 C CA . LYS B 1 102 ? 3.393 18.922 -7.484 1 46.19 102 LYS B CA 1
ATOM 1818 C C . LYS B 1 102 ? 2.154 19.688 -7.941 1 46.19 102 LYS B C 1
ATOM 1820 O O . LYS B 1 102 ? 1.396 19.203 -8.781 1 46.19 102 LYS B O 1
ATOM 1825 N N . ASP B 1 103 ? 1.688 20.953 -7.805 1 42.34 103 ASP B N 1
ATOM 1826 C CA . ASP B 1 103 ? 0.517 21.781 -8.039 1 42.34 103 ASP B CA 1
ATOM 1827 C C . ASP B 1 103 ? -0.051 21.562 -9.438 1 42.34 103 ASP B C 1
ATOM 1829 O O . ASP B 1 103 ? -1.112 22.094 -9.773 1 42.34 103 ASP B O 1
ATOM 1833 N N . GLU B 1 104 ? 0.561 21.578 -10.602 1 40.91 104 GLU B N 1
ATOM 1834 C CA . GLU B 1 104 ? -0.348 21.953 -11.68 1 40.91 104 GLU B CA 1
ATOM 1835 C C . GLU B 1 104 ? -1.237 20.781 -12.094 1 40.91 104 GLU B C 1
ATOM 1837 O O . GLU B 1 104 ? -0.791 19.641 -12.109 1 40.91 104 GLU B O 1
ATOM 1842 N N . PRO B 1 105 ? -2.594 20.859 -12.141 1 38.22 105 PRO B N 1
ATOM 1843 C CA . PRO B 1 105 ? -3.645 19.906 -12.508 1 38.22 105 PRO B CA 1
ATOM 1844 C C . PRO B 1 105 ? -3.246 19.016 -13.68 1 38.22 105 PRO B C 1
ATOM 1846 O O . PRO B 1 105 ? -4.109 18.406 -14.312 1 38.22 105 PRO B O 1
ATOM 1849 N N . ASN B 1 106 ? -2.025 18.641 -14.031 1 37.5 106 ASN B N 1
ATOM 1850 C CA . ASN B 1 106 ? -2.012 17.844 -15.258 1 37.5 106 ASN B CA 1
ATOM 1851 C C . ASN B 1 106 ? -2.529 16.422 -15.008 1 37.5 106 ASN B C 1
ATOM 1853 O O . ASN B 1 106 ? -2.146 15.781 -14.031 1 37.5 106 ASN B O 1
ATOM 1857 N N . ASN B 1 107 ? -3.682 15.961 -15.586 1 38.72 107 ASN B N 1
ATOM 1858 C CA . ASN B 1 107 ? -4.414 14.703 -15.68 1 38.72 107 ASN B CA 1
ATOM 1859 C C . ASN B 1 107 ? -3.486 13.539 -16.047 1 38.72 107 ASN B C 1
ATOM 1861 O O . ASN B 1 107 ? -3.488 13.078 -17.188 1 38.72 107 ASN B O 1
ATOM 1865 N N . ASN B 1 108 ? -2.27 13.43 -15.93 1 36.94 108 ASN B N 1
ATOM 1866 C CA . ASN B 1 108 ? -1.63 12.242 -16.484 1 36.94 108 ASN B CA 1
ATOM 1867 C C . ASN B 1 108 ? -2 10.992 -15.695 1 36.94 108 ASN B C 1
ATOM 1869 O O . ASN B 1 108 ? -1.781 10.922 -14.484 1 36.94 108 ASN B O 1
ATOM 1873 N N . PRO B 1 109 ? -2.895 10.094 -16.297 1 38.41 109 PRO B N 1
ATOM 1874 C CA . PRO B 1 109 ? -3.248 8.812 -15.672 1 38.41 109 PRO B CA 1
ATOM 1875 C C . PRO B 1 109 ? -2.023 8.008 -15.258 1 38.41 109 PRO B C 1
ATOM 1877 O O . PRO B 1 109 ? -0.944 8.172 -15.828 1 38.41 109 PRO B O 1
ATOM 1880 N N . VAL B 1 110 ? -1.945 7.527 -14.141 1 41.62 110 VAL B N 1
ATOM 1881 C CA . VAL B 1 110 ? -0.945 6.605 -13.617 1 41.62 110 VAL B CA 1
ATOM 1882 C C . VAL B 1 110 ? -0.569 5.586 -14.695 1 41.62 110 VAL B C 1
ATOM 1884 O O . VAL B 1 110 ? -1.427 5.137 -15.453 1 41.62 110 VAL B O 1
ATOM 1887 N N . PRO B 1 111 ? 0.677 5.398 -15.141 1 39.62 111 PRO B N 1
ATOM 1888 C CA . PRO B 1 111 ? 1.131 4.465 -16.172 1 39.62 111 PRO B CA 1
ATOM 1889 C C . PRO B 1 111 ? 0.495 3.082 -16.031 1 39.62 111 PRO B C 1
ATOM 1891 O O . PRO B 1 111 ? 0.373 2.561 -14.922 1 39.62 111 PRO B O 1
ATOM 1894 N N . SER B 1 112 ? -0.527 2.803 -16.891 1 36.69 112 SER B N 1
ATOM 1895 C CA . SER B 1 112 ? -0.937 1.414 -17.078 1 36.69 112 SER B CA 1
ATOM 1896 C C . SER B 1 112 ? 0.269 0.482 -17.109 1 36.69 112 SER B C 1
ATOM 1898 O O . SER B 1 112 ? 1.325 0.848 -17.625 1 36.69 112 SER B O 1
ATOM 1900 N N . ALA B 1 113 ? 0.232 -0.567 -16.266 1 37.16 113 ALA B N 1
ATOM 1901 C CA . ALA B 1 113 ? 1.204 -1.651 -16.375 1 37.16 113 ALA B CA 1
ATOM 1902 C C . ALA B 1 113 ? 1.528 -1.95 -17.844 1 37.16 113 ALA B C 1
ATOM 1904 O O . ALA B 1 113 ? 0.697 -2.498 -18.562 1 37.16 113 ALA B O 1
ATOM 1905 N N . LYS B 1 114 ? 2.061 -1.189 -18.688 1 32.44 114 LYS B N 1
ATOM 1906 C CA . LYS B 1 114 ? 2.479 -1.718 -19.984 1 32.44 114 LYS B CA 1
ATOM 1907 C C . LYS B 1 114 ? 3.043 -3.129 -19.844 1 32.44 114 LYS B C 1
ATOM 1909 O O . LYS B 1 114 ? 3.727 -3.436 -18.875 1 32.44 114 LYS B O 1
ATOM 1914 N N . ARG B 1 115 ? 2.391 -4.145 -20.656 1 33 115 ARG B N 1
ATOM 1915 C CA . ARG B 1 115 ? 2.75 -5.52 -20.984 1 33 115 ARG B CA 1
ATOM 1916 C C . ARG B 1 115 ? 4.23 -5.633 -21.344 1 33 115 ARG B C 1
ATOM 1918 O O . ARG B 1 115 ? 4.633 -5.301 -22.453 1 33 115 ARG B O 1
ATOM 1925 N N . GLY B 1 116 ? 5.07 -5.07 -20.844 1 29.59 116 GLY B N 1
ATOM 1926 C CA . GLY B 1 116 ? 6.352 -5.438 -21.438 1 29.59 116 GLY B CA 1
ATOM 1927 C C . GLY B 1 116 ? 6.578 -6.938 -21.469 1 29.59 116 GLY B C 1
ATOM 1928 O O . GLY B 1 116 ? 7.492 -7.449 -20.812 1 29.59 116 GLY B O 1
ATOM 1929 N N . ARG B 1 117 ? 5.547 -7.902 -21.469 1 31.42 117 ARG B N 1
ATOM 1930 C CA . ARG B 1 117 ? 6.191 -9.156 -21.859 1 31.42 117 ARG B CA 1
ATOM 1931 C C . ARG B 1 117 ? 6.91 -9.016 -23.188 1 31.42 117 ARG B C 1
ATOM 1933 O O . ARG B 1 117 ? 8.141 -9.055 -23.25 1 31.42 117 ARG B O 1
ATOM 1940 N N . GLY B 1 118 ? 6.609 -9.906 -24.375 1 25.66 118 GLY B N 1
ATOM 1941 C CA . GLY B 1 118 ? 7.098 -10.094 -25.734 1 25.66 118 GLY B CA 1
ATOM 1942 C C . GLY B 1 118 ? 6.957 -8.859 -26.594 1 25.66 118 GLY B C 1
ATOM 1943 O O . GLY B 1 118 ? 6.199 -7.945 -26.266 1 25.66 118 GLY B O 1
ATOM 1944 N N . LYS B 1 119 ? 8.039 -8.75 -27.562 1 28.05 119 LYS B N 1
ATOM 1945 C CA . LYS B 1 119 ? 8.102 -8.312 -28.953 1 28.05 119 LYS B CA 1
ATOM 1946 C C . LYS B 1 119 ? 6.82 -8.672 -29.703 1 28.05 119 LYS B C 1
ATOM 1948 O O . LYS B 1 119 ? 6.379 -9.82 -29.672 1 28.05 119 LYS B O 1
ATOM 1953 N N . LYS B 1 120 ? 5.965 -7.945 -29.969 1 27.38 120 LYS B N 1
ATOM 1954 C CA . LYS B 1 120 ? 5.074 -8.102 -31.109 1 27.38 120 LYS B CA 1
ATOM 1955 C C . LYS B 1 120 ? 5.785 -8.789 -32.281 1 27.38 120 LYS B C 1
ATOM 1957 O O . LYS B 1 120 ? 6.848 -8.344 -32.719 1 27.38 120 LYS B O 1
ATOM 1962 N N . PRO B 1 121 ? 5.707 -10.258 -32.344 1 25.95 121 PRO B N 1
ATOM 1963 C CA . PRO B 1 121 ? 5.938 -10.664 -33.75 1 25.95 121 PRO B CA 1
ATOM 1964 C C . PRO B 1 121 ? 5.242 -9.75 -34.75 1 25.95 121 PRO B C 1
ATOM 1966 O O . PRO B 1 121 ? 4.043 -9.484 -34.625 1 25.95 121 PRO B O 1
ATOM 1969 N N . ASN B 1 122 ? 5.938 -8.664 -35.062 1 25.47 122 ASN B N 1
ATOM 1970 C CA . ASN B 1 122 ? 5.566 -7.969 -36.281 1 25.47 122 ASN B CA 1
ATOM 1971 C C . ASN B 1 122 ? 5.207 -8.945 -37.406 1 25.47 122 ASN B C 1
ATOM 1973 O O . ASN B 1 122 ? 6.09 -9.5 -38.062 1 25.47 122 ASN B O 1
ATOM 1977 N N . LYS B 1 123 ? 4.699 -10.219 -37.094 1 24.48 123 LYS B N 1
ATOM 1978 C CA . LYS B 1 123 ? 4.359 -10.82 -38.406 1 24.48 123 LYS B CA 1
ATOM 1979 C C . LYS B 1 123 ? 3.486 -9.883 -39.219 1 24.48 123 LYS B C 1
ATOM 1981 O O . LYS B 1 123 ? 2.412 -9.469 -38.781 1 24.48 123 LYS B O 1
ATOM 1986 N N . ALA B 1 124 ? 4.141 -8.977 -40 1 25.58 124 ALA B N 1
ATOM 1987 C CA . ALA B 1 124 ? 3.602 -8.422 -41.219 1 25.58 124 ALA B CA 1
ATOM 1988 C C . ALA B 1 124 ? 2.711 -9.438 -41.938 1 25.58 124 ALA B C 1
ATOM 1990 O O . ALA B 1 124 ? 3.209 -10.375 -42.562 1 25.58 124 ALA B O 1
ATOM 1991 N N . VAL B 1 125 ? 1.936 -10.195 -41.219 1 22.06 125 VAL B N 1
ATOM 1992 C CA . VAL B 1 125 ? 1.116 -10.953 -42.156 1 22.06 125 VAL B CA 1
ATOM 1993 C C . VAL B 1 125 ? 0.554 -10.023 -43.219 1 22.06 125 VAL B C 1
ATOM 1995 O O . VAL B 1 125 ? -0.122 -9.039 -42.906 1 22.06 125 VAL B O 1
ATOM 1998 N N . LYS B 1 126 ? 1.477 -9.789 -44.188 1 26.92 126 LYS B N 1
ATOM 1999 C CA . LYS B 1 126 ? 1.065 -9.297 -45.5 1 26.92 126 LYS B CA 1
ATOM 2000 C C . LYS B 1 126 ? -0.322 -9.812 -45.875 1 26.92 126 LYS B C 1
ATOM 2002 O O . LYS B 1 126 ? -0.588 -11.016 -45.781 1 26.92 126 LYS B O 1
ATOM 2007 N N . ALA B 1 127 ? -1.169 -8.906 -45.719 1 23.83 127 ALA B N 1
ATOM 2008 C CA . ALA B 1 127 ? -2.52 -9 -46.25 1 23.83 127 ALA B CA 1
ATOM 2009 C C . ALA B 1 127 ? -2.51 -9.656 -47.656 1 23.83 127 ALA B C 1
ATOM 2011 O O . ALA B 1 127 ? -1.719 -9.281 -48.5 1 23.83 127 ALA B O 1
ATOM 2012 N N . PRO B 1 128 ? -2.76 -10.953 -47.656 1 25.08 128 PRO B N 1
ATOM 2013 C CA . PRO B 1 128 ? -2.943 -11.547 -48.969 1 25.08 128 PRO B CA 1
ATOM 2014 C C . PRO B 1 128 ? -3.803 -10.688 -49.906 1 25.08 128 PRO B C 1
ATOM 2016 O O . PRO B 1 128 ? -4.945 -10.367 -49.562 1 25.08 128 PRO B O 1
ATOM 2019 N N . ASN B 1 129 ? -3.256 -9.352 -50.156 1 24.39 129 ASN B N 1
ATOM 2020 C CA . ASN B 1 129 ? -4.051 -8.734 -51.219 1 24.39 129 ASN B CA 1
ATOM 2021 C C . ASN B 1 129 ? -4.566 -9.766 -52.219 1 24.39 129 ASN B C 1
ATOM 2023 O O . ASN B 1 129 ? -3.785 -10.547 -52.781 1 24.39 129 ASN B O 1
ATOM 2027 N N . GLU B 1 130 ? -5.793 -10.07 -52.062 1 23.69 130 GLU B N 1
ATOM 2028 C CA . GLU B 1 130 ? -6.801 -10.789 -52.844 1 23.69 130 GLU B CA 1
ATOM 2029 C C . GLU B 1 130 ? -6.508 -10.719 -54.312 1 23.69 130 GLU B C 1
ATOM 2031 O O . GLU B 1 130 ? -5.723 -9.883 -54.781 1 23.69 130 GLU B O 1
ATOM 2036 N N . VAL B 1 131 ? -7.59 -10.602 -55.188 1 23.97 131 VAL B N 1
ATOM 2037 C CA . VAL B 1 131 ? -8.336 -11.32 -56.219 1 23.97 131 VAL B CA 1
ATOM 2038 C C . VAL B 1 131 ? -8.016 -10.742 -57.594 1 23.97 131 VAL B C 1
ATOM 2040 O O . VAL B 1 131 ? -8.461 -11.266 -58.625 1 23.97 131 VAL B O 1
ATOM 2043 N N . ALA B 1 132 ? -7.633 -9.453 -57.812 1 27.23 132 ALA B N 1
ATOM 2044 C CA . ALA B 1 132 ? -8.297 -9.07 -59.062 1 27.23 132 ALA B CA 1
ATOM 2045 C C . ALA B 1 132 ? -7.723 -9.852 -60.25 1 27.23 132 ALA B C 1
ATOM 2047 O O . ALA B 1 132 ? -6.531 -9.75 -60.531 1 27.23 132 ALA B O 1
ATOM 2048 N N . THR B 1 133 ? -8.398 -10.969 -60.531 1 24.16 133 THR B N 1
ATOM 2049 C CA . THR B 1 133 ? -8.422 -11.492 -61.875 1 24.16 133 THR B CA 1
ATOM 2050 C C . THR B 1 133 ? -8.672 -10.367 -62.906 1 24.16 133 THR B C 1
ATOM 2052 O O . THR B 1 133 ? -9.57 -9.547 -62.688 1 24.16 133 THR B O 1
#

InterPro domains:
  IPR002119 Histone H2A [PR00620] (9-31)
  IPR002119 Histone H2A [PR00620] (38-53)
  IPR002119 Histone H2A [PR00620] (53-66)
  IPR002119 Histone H2A [PR00620] (81-93)
  IPR002119 Histone H2A [PTHR23430] (8-99)
  IPR002119 Histone H2A [SM00414] (1-118)
  IPR007125 Core Histone H2A/H2B/H3 domain [PF00125] (6-83)
  IPR009072 Histone-fold [G3DSA:1.10.20.10] (1-125)
  IPR009072 Histone-fold [SSF47113] (5-94)
  IPR032458 Histone H2A conserved site [PS00046] (17-23)
  IPR061508 Histone H2A, histone fold [cd00074] (11-99)

Foldseek 3Di:
DPPPVPPPPPDAPCVVLVHPFRLVVLLVVVVVVCPDPDDDSVNSSVVRVVVRVVCCQLVVQLVVVCVVVVHPDRDVVSSVCSQCVDPVSCVVPVVADDDDPPDDPDPDPRDDPPPPPPDPPPCPVPPCCVPDD/DPPPVVPPPPDAPCVVLVHPFRLVVLLVVVVVVCPDPDDDSVNSSVVSVVVRVVCCQLVVQLVVVCVVVVHPDRDVVSSVCSQCVDPVSCVVPVVADDDDPPPDPDPDPGDDPPPPPDDPPPPCPPDPPDDDD

Solvent-accessible surface area (backbone atoms only — not comparable to full-atom values): 15798 Å² total; per-residue (Å²): 127,86,75,70,73,75,71,75,70,78,74,50,72,19,60,72,61,63,42,88,47,58,23,70,59,49,36,52,53,57,61,69,67,57,50,45,85,36,74,33,74,35,22,25,43,30,50,30,50,52,51,46,51,53,49,50,54,46,44,48,47,10,22,52,49,19,50,73,69,71,39,59,46,34,38,41,65,32,44,51,48,32,35,61,72,32,70,54,46,18,72,68,45,57,90,58,79,72,73,41,67,62,88,75,86,72,79,65,69,66,75,69,85,72,72,84,69,78,81,74,73,78,73,60,75,66,74,79,69,75,73,84,125,126,85,76,70,72,73,72,75,72,76,73,50,72,19,61,71,60,61,41,87,47,57,23,70,60,47,35,51,52,57,61,69,67,58,50,46,84,36,74,32,74,32,23,26,42,30,48,33,51,50,51,46,51,50,49,50,54,47,44,48,47,10,22,51,50,19,50,73,68,72,39,59,45,35,38,43,63,32,45,53,48,33,35,62,70,31,70,54,46,19,72,68,46,57,89,57,81,74,74,41,67,58,86,70,86,73,79,66,71,69,74,68,84,71,76,74,77,79,77,75,77,72,67,72,69,68,69,76,77,77,70,87,121

Radius of gyration: 24.26 Å; Cα contacts (8 Å, |Δi|>4): 299; chains: 2; bounding box: 84×53×103 Å

Secondary structure (DSSP, 8-state):
------------HHHHHT-SS-HHHHHHHHHHTTSSSEE-HHHHHHHHHHHHHHHHHHHHHHHHHHHHTT-SEE-HHHHHHHHHHSHHHHHHHTT-------SS-----------------------------/------------HHHHHT-SS-HHHHHHHHHHTTSSSEE-HHHHHHHHHHHHHHHHHHHHHHHHHHHHTT-SEE-HHHHHHHHHHSHHHHHHHTT-------SS------------SS---------------

Sequence (266 aa):
KPSCRTKRQKTSRSCRAGLIFPVSRVDRFLRRGDYAERIGSGASVYMAAVLQYLTYDIVDIAGNIASRDNKHRIVPEHLQQAISNDSELHSLLGGISFSSVKDEPNNNPVPSAKRGRGKKPNKAVKAPNEVATKPSCRTKRQKTSRSCRAGLIFPVSRVDRFLRRGDYAERIGSGASVYMAAVLQYLTYDIVDIAGNIASRDNKHRIVPEHLQQAISNDSELHSLLGGISFSSVKDEPNNNPVPSAKRGRGKKPNKAVKAPNEVAT

Nearest PDB structures (foldseek):
  8bvw-assembly1_c  TM=8.364E-01  e=3.280E-10  Xenopus laevis
  6jxd-assembly1_C  TM=8.274E-01  e=1.087E-09  Homo sapiens
  8q3m-assembly1_CCC  TM=8.318E-01  e=1.754E-09  Homo sapiens
  8oo7-assembly1_O  TM=8.252E-01  e=1.863E-09  Homo sapiens
  6k1i-assembly1_G  TM=8.045E-01  e=1.300E-09  Homo sapiens